Protein AF-A0AAU4BIK7-F1 (afdb_monomer_lite)

Secondary structure (DSSP, 8-state):
-B-TT--HHHHHHHHHHHHHTT--EEEEB--PPPSSS-------HHHHHHHHHHHTTSGGGTTSPPPEEEEEE-SSPPPGGGGGSSEEEEPP-S-HHHHHHHHHT---SS-EEEEEE----HHHHHHHHHHSTT----HHHHHHHHH-TTHHHHHHHHHHHHHHHH--SSEEEEE-TT-HHHHHHHHHHHH-

Sequence (192 aa):
MNSRDRNLLGFRRDLLTAAAYGVERFLFVYGDKPTAGGRTSELTVRAMMDETRAASADSVFAGCGPFQVGVAAGLRSVPAWKTAADFMFVQVSYSLENLLRWRESVEVAGPVYAGVMVLASAGMARRLAASIPDIDIPGDLVEAVERDRSAGVAAACEQVLAVRDSGAFDGVHLVPVSRYREVAAILERELN

Structure (mmCIF, N/CA/C/O backbone):
data_AF-A0AAU4BIK7-F1
#
_entry.id   AF-A0AAU4BIK7-F1
#
loop_
_atom_site.group_PDB
_atom_site.id
_atom_site.type_symbol
_atom_site.label_atom_id
_atom_site.label_alt_id
_atom_site.label_comp_id
_atom_site.label_asym_id
_atom_site.label_entity_id
_atom_site.label_seq_id
_atom_site.pdbx_PDB_ins_code
_atom_site.Cartn_x
_atom_site.Cartn_y
_atom_site.Cartn_z
_atom_site.occupancy
_atom_site.B_iso_or_equiv
_atom_site.auth_seq_id
_atom_site.auth_comp_id
_atom_site.auth_asym_id
_atom_site.auth_atom_id
_atom_site.pdbx_PDB_model_num
ATOM 1 N N . MET A 1 1 ? 11.055 0.041 -1.609 1.00 91.19 1 MET A N 1
ATOM 2 C CA . MET A 1 1 ? 12.277 0.861 -1.713 1.00 91.19 1 MET A CA 1
ATOM 3 C C . MET A 1 1 ? 11.882 2.320 -1.913 1.00 91.19 1 MET A C 1
ATOM 5 O O . MET A 1 1 ? 11.005 2.594 -2.725 1.00 91.19 1 MET A O 1
ATOM 9 N N . ASN A 1 2 ? 12.458 3.236 -1.133 1.00 90.44 2 ASN A N 1
ATOM 10 C CA . ASN A 1 2 ? 12.174 4.672 -1.212 1.00 90.44 2 ASN A CA 1
ATOM 11 C C . ASN A 1 2 ? 13.112 5.373 -2.205 1.00 90.44 2 ASN A C 1
ATOM 13 O O . ASN A 1 2 ? 14.283 5.020 -2.264 1.00 90.44 2 ASN A O 1
ATOM 17 N N . SER A 1 3 ? 12.626 6.368 -2.948 1.00 89.50 3 SER A N 1
ATOM 18 C CA . SER A 1 3 ? 13.458 7.175 -3.854 1.00 89.50 3 SER A CA 1
ATOM 19 C C . SER A 1 3 ? 14.144 8.350 -3.138 1.00 89.50 3 SER A C 1
ATOM 21 O O . SER A 1 3 ? 15.180 8.852 -3.584 1.00 89.50 3 SER A O 1
ATOM 23 N N . ARG A 1 4 ? 13.583 8.780 -2.000 1.00 84.38 4 ARG A N 1
ATOM 24 C CA . ARG A 1 4 ? 14.132 9.823 -1.127 1.00 84.38 4 ARG A CA 1
ATOM 25 C C . ARG A 1 4 ? 15.540 9.471 -0.642 1.00 84.38 4 ARG A C 1
ATOM 27 O O . ARG A 1 4 ? 15.811 8.326 -0.290 1.00 84.38 4 ARG A O 1
ATOM 34 N N . ASP A 1 5 ? 16.404 10.483 -0.590 1.00 79.31 5 ASP A N 1
ATOM 35 C CA . ASP A 1 5 ? 17.795 10.417 -0.111 1.00 79.31 5 ASP A CA 1
ATOM 36 C C . ASP A 1 5 ? 18.697 9.422 -0.865 1.00 79.31 5 ASP A C 1
ATOM 38 O O . ASP A 1 5 ? 19.751 9.029 -0.363 1.00 79.31 5 ASP A O 1
ATOM 42 N N . ARG A 1 6 ? 18.316 9.026 -2.089 1.00 84.19 6 ARG A N 1
ATOM 43 C CA . ARG A 1 6 ? 19.104 8.129 -2.945 1.00 84.19 6 ARG A CA 1
ATOM 44 C C . ARG A 1 6 ? 19.607 8.817 -4.203 1.00 84.19 6 ARG A C 1
ATOM 46 O O . ARG A 1 6 ? 18.972 9.720 -4.743 1.00 84.19 6 ARG A O 1
ATOM 53 N N . ASN A 1 7 ? 20.742 8.329 -4.688 1.00 88.88 7 ASN A N 1
ATOM 54 C CA . ASN A 1 7 ? 21.243 8.596 -6.029 1.00 88.88 7 ASN A CA 1
ATOM 55 C C . ASN A 1 7 ? 21.188 7.311 -6.872 1.00 88.88 7 ASN A C 1
ATOM 57 O O . ASN A 1 7 ? 20.934 6.220 -6.352 1.00 88.88 7 ASN A O 1
ATOM 61 N N . LEU A 1 8 ? 21.438 7.446 -8.174 1.00 89.19 8 LEU A N 1
ATOM 62 C CA . LEU A 1 8 ? 21.351 6.337 -9.123 1.00 89.19 8 LEU A CA 1
ATOM 63 C C . LEU A 1 8 ? 22.315 5.187 -8.790 1.00 89.19 8 LEU A C 1
ATOM 65 O O . LEU A 1 8 ? 21.922 4.025 -8.823 1.00 89.19 8 LEU A O 1
AT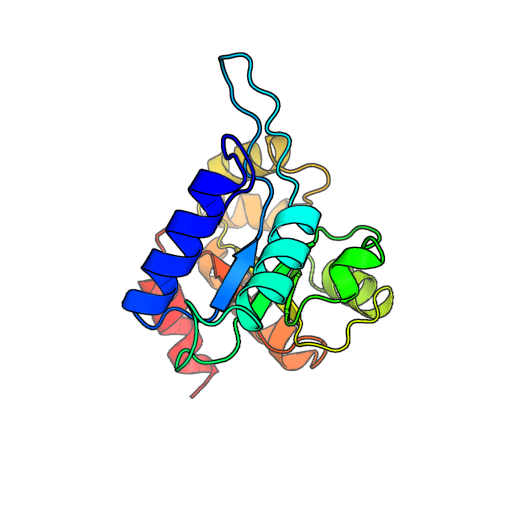OM 69 N N . LEU A 1 9 ? 23.558 5.500 -8.411 1.00 90.06 9 LEU A N 1
ATOM 70 C CA . LEU A 1 9 ? 24.566 4.490 -8.063 1.00 90.06 9 LEU A CA 1
ATOM 71 C C . LEU A 1 9 ? 24.161 3.666 -6.836 1.00 90.06 9 LEU A C 1
ATOM 73 O O . LEU A 1 9 ? 24.265 2.441 -6.847 1.00 90.06 9 LEU A O 1
ATOM 77 N N . GLY A 1 10 ? 23.665 4.328 -5.788 1.00 91.25 10 GLY A N 1
ATOM 78 C CA . GLY A 1 10 ? 23.160 3.659 -4.593 1.00 91.25 10 GLY A CA 1
ATOM 79 C C . GLY A 1 10 ? 21.956 2.774 -4.901 1.00 91.25 10 GLY A C 1
ATOM 80 O O . GLY A 1 10 ? 21.855 1.678 -4.361 1.00 91.25 10 GLY A O 1
ATOM 81 N N . PHE A 1 11 ? 21.082 3.209 -5.810 1.00 92.88 11 PHE A N 1
ATOM 82 C CA . PHE A 1 11 ? 19.956 2.399 -6.262 1.00 92.88 11 PHE A CA 1
ATOM 83 C C . PHE A 1 11 ? 20.396 1.164 -7.065 1.00 92.88 11 PHE A C 1
ATOM 85 O O . PHE A 1 11 ? 19.950 0.062 -6.759 1.00 92.88 11 PHE A O 1
ATOM 92 N N . ARG A 1 12 ? 21.330 1.304 -8.017 1.00 91.56 12 ARG A N 1
ATOM 93 C CA . ARG A 1 12 ? 21.892 0.160 -8.762 1.00 91.56 12 ARG A CA 1
ATOM 94 C C . ARG A 1 12 ? 22.543 -0.869 -7.843 1.00 91.56 12 ARG A C 1
ATOM 96 O O . ARG A 1 12 ? 22.332 -2.065 -8.014 1.00 91.56 12 ARG A O 1
ATOM 103 N N . ARG A 1 13 ? 23.296 -0.413 -6.837 1.00 92.38 13 ARG A N 1
ATOM 104 C CA . ARG A 1 13 ? 23.872 -1.295 -5.810 1.00 92.38 13 ARG A CA 1
ATOM 105 C C . ARG A 1 13 ? 22.784 -2.096 -5.091 1.00 92.38 13 ARG A C 1
ATOM 107 O O . ARG A 1 13 ? 22.960 -3.289 -4.852 1.00 92.38 13 ARG A O 1
ATOM 114 N N . ASP A 1 14 ? 21.675 -1.455 -4.743 1.00 93.44 14 ASP A N 1
ATOM 115 C CA . ASP A 1 14 ? 20.564 -2.128 -4.072 1.00 93.44 14 ASP A CA 1
ATOM 116 C C . ASP A 1 14 ? 19.867 -3.148 -4.990 1.00 93.44 14 ASP A C 1
ATOM 118 O O . ASP A 1 14 ? 19.529 -4.229 -4.513 1.00 93.44 14 ASP A O 1
ATOM 122 N N . LEU A 1 15 ? 19.722 -2.868 -6.295 1.00 92.56 15 LEU A N 1
ATOM 123 C CA . LEU A 1 15 ? 19.226 -3.848 -7.276 1.00 92.56 15 LEU A CA 1
ATOM 124 C C . LEU A 1 15 ? 20.144 -5.072 -7.378 1.00 92.56 15 LEU A C 1
ATOM 126 O O . LEU A 1 15 ? 19.660 -6.198 -7.340 1.00 92.56 15 LEU A O 1
ATOM 130 N N . LEU A 1 16 ? 21.464 -4.870 -7.449 1.00 91.38 16 LEU A N 1
ATOM 131 C CA . LEU A 1 16 ? 22.443 -5.968 -7.468 1.00 91.38 16 LEU A CA 1
ATOM 132 C C . LEU A 1 16 ? 22.376 -6.817 -6.201 1.00 91.38 16 LEU A C 1
ATOM 134 O O . LEU A 1 16 ? 22.443 -8.041 -6.250 1.00 91.38 16 LEU A O 1
ATOM 138 N N . THR A 1 17 ? 22.216 -6.151 -5.059 1.00 93.06 17 THR A N 1
ATOM 139 C CA . THR A 1 17 ? 22.090 -6.822 -3.766 1.00 93.06 17 THR A CA 1
ATOM 140 C C . THR A 1 17 ? 20.807 -7.648 -3.731 1.00 93.06 17 THR A C 1
ATOM 142 O O . THR A 1 17 ? 20.837 -8.810 -3.348 1.00 93.06 17 THR A O 1
ATOM 145 N N . ALA A 1 18 ? 19.687 -7.078 -4.176 1.00 93.25 18 ALA A N 1
ATOM 146 C CA . ALA A 1 18 ? 18.411 -7.773 -4.257 1.00 93.25 18 ALA A CA 1
ATOM 147 C C . ALA A 1 18 ? 18.480 -9.001 -5.179 1.00 93.25 18 ALA A C 1
ATOM 149 O O . ALA A 1 18 ? 18.089 -10.084 -4.752 1.00 93.25 18 ALA A O 1
ATOM 150 N N . ALA A 1 19 ? 19.068 -8.861 -6.371 1.00 90.25 19 ALA A N 1
ATOM 151 C CA . ALA A 1 19 ? 19.342 -9.974 -7.280 1.00 90.25 19 ALA A CA 1
ATOM 152 C C . ALA A 1 19 ? 20.156 -11.090 -6.609 1.00 90.25 19 ALA A C 1
ATOM 154 O O . ALA A 1 19 ? 19.766 -12.252 -6.671 1.00 90.25 19 ALA A O 1
ATOM 155 N N . ALA A 1 20 ? 21.236 -10.746 -5.899 1.00 91.00 20 ALA A N 1
ATOM 156 C CA . ALA A 1 20 ? 22.063 -11.728 -5.196 1.00 91.00 20 ALA A CA 1
ATOM 157 C C . ALA A 1 20 ? 21.294 -12.518 -4.115 1.00 91.00 20 ALA A C 1
ATOM 159 O O . ALA A 1 20 ? 21.654 -13.655 -3.819 1.00 91.00 20 ALA A O 1
ATOM 160 N N . TYR A 1 21 ? 20.229 -11.941 -3.547 1.00 92.94 21 TYR A N 1
ATOM 161 C CA . TYR A 1 21 ? 19.336 -12.602 -2.588 1.00 92.94 21 TYR A CA 1
ATOM 162 C C . TYR A 1 21 ? 18.071 -13.208 -3.226 1.00 92.94 21 TYR A C 1
ATOM 164 O O . TYR A 1 21 ? 17.210 -13.698 -2.497 1.00 92.94 21 TYR A O 1
ATOM 172 N N . GLY A 1 22 ? 17.923 -13.172 -4.556 1.00 91.25 22 GLY A N 1
ATOM 173 C CA . GLY A 1 22 ? 16.727 -13.665 -5.251 1.00 91.25 22 GLY A CA 1
ATOM 174 C C . GLY A 1 22 ? 15.474 -12.804 -5.033 1.00 91.25 22 GLY A C 1
ATOM 175 O O . GLY A 1 22 ? 14.350 -13.288 -5.146 1.00 91.25 22 GLY A O 1
ATOM 176 N N . VAL A 1 23 ? 15.642 -11.528 -4.677 1.00 93.38 23 VAL A N 1
ATOM 177 C CA . VAL A 1 23 ? 14.538 -10.574 -4.534 1.00 93.38 23 VAL A CA 1
ATOM 178 C C . VAL A 1 23 ? 14.250 -9.938 -5.888 1.00 93.38 23 VAL A C 1
ATOM 180 O O . VAL A 1 23 ? 15.003 -9.092 -6.365 1.00 93.38 23 VAL A O 1
ATOM 183 N N . GLU A 1 24 ? 13.123 -10.323 -6.478 1.00 91.50 24 GLU A N 1
ATOM 184 C CA . GLU A 1 24 ? 12.749 -9.911 -7.838 1.00 91.50 24 GLU A CA 1
ATOM 185 C C . GLU A 1 24 ? 11.570 -8.929 -7.874 1.00 91.50 24 GLU A C 1
ATOM 187 O O . GLU A 1 24 ? 11.322 -8.298 -8.896 1.00 91.50 24 GLU A O 1
ATOM 192 N N . ARG A 1 25 ? 10.841 -8.764 -6.763 1.00 94.25 25 ARG A N 1
ATOM 193 C CA . ARG A 1 25 ? 9.674 -7.873 -6.659 1.00 94.25 25 ARG A CA 1
ATOM 194 C C . ARG A 1 25 ? 9.978 -6.641 -5.822 1.00 94.25 25 ARG A C 1
ATOM 196 O O . ARG A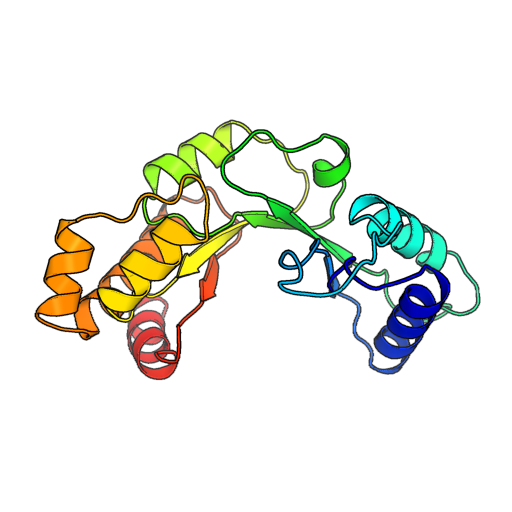 1 25 ? 10.281 -6.744 -4.634 1.00 94.25 25 ARG A O 1
ATOM 203 N N . PHE A 1 26 ? 9.796 -5.464 -6.412 1.00 95.75 26 PHE A N 1
ATOM 204 C CA . PHE A 1 26 ? 10.052 -4.188 -5.756 1.00 95.75 26 PHE A CA 1
ATOM 205 C C . PHE A 1 26 ? 8.810 -3.315 -5.727 1.00 95.75 26 PHE A C 1
ATOM 207 O O . PHE A 1 26 ? 8.195 -3.070 -6.753 1.00 95.75 26 PHE A O 1
ATOM 214 N N . LEU A 1 27 ? 8.489 -2.757 -4.562 1.00 96.62 27 LEU A N 1
ATOM 215 C CA . LEU A 1 27 ? 7.559 -1.636 -4.453 1.00 96.62 27 LEU A CA 1
ATOM 216 C C . LEU A 1 27 ? 8.348 -0.329 -4.385 1.00 96.62 27 LEU A C 1
ATOM 218 O O . LEU A 1 27 ? 9.088 -0.117 -3.419 1.00 96.62 27 LEU A O 1
ATOM 222 N N . PHE A 1 28 ? 8.186 0.559 -5.363 1.00 95.88 28 PHE A N 1
ATOM 223 C CA . PHE A 1 28 ? 8.812 1.878 -5.359 1.00 95.88 28 PHE A CA 1
ATOM 224 C C . PHE A 1 28 ? 7.862 2.961 -4.853 1.00 95.88 28 PHE A C 1
ATOM 226 O O . PHE A 1 28 ? 6.729 3.120 -5.310 1.00 95.88 28 PHE A O 1
ATOM 233 N N . VAL A 1 29 ? 8.356 3.733 -3.889 1.00 93.25 29 VAL A N 1
ATOM 234 C CA . VAL A 1 29 ? 7.645 4.845 -3.251 1.00 93.25 29 VAL A CA 1
ATOM 235 C C . VAL A 1 29 ? 8.586 6.031 -3.100 1.00 93.25 29 VAL A C 1
ATOM 237 O O . VAL A 1 29 ? 9.802 5.867 -3.094 1.00 93.25 29 VAL A O 1
ATOM 240 N N . TYR A 1 30 ? 8.045 7.240 -2.960 1.00 87.88 30 TYR A N 1
ATOM 241 C CA . TYR A 1 30 ? 8.882 8.413 -2.704 1.00 87.88 30 TYR A CA 1
ATOM 242 C C . TYR A 1 30 ? 9.540 8.311 -1.316 1.00 87.88 30 TYR A C 1
ATOM 244 O O . TYR A 1 30 ? 10.762 8.355 -1.201 1.00 87.88 30 TYR A O 1
ATOM 252 N N . GLY A 1 31 ? 8.736 8.037 -0.283 1.00 81.31 31 GLY A N 1
ATOM 253 C CA . GLY A 1 31 ? 9.116 8.130 1.131 1.00 81.31 31 GLY A CA 1
ATOM 254 C C . GLY A 1 31 ? 8.531 9.393 1.775 1.00 81.31 31 GLY A C 1
ATOM 255 O O . GLY A 1 31 ? 7.996 10.248 1.076 1.00 81.31 31 GLY A O 1
ATOM 256 N N . ASP A 1 32 ? 8.603 9.519 3.097 1.00 76.44 32 ASP A N 1
ATOM 257 C CA . ASP A 1 32 ? 8.046 10.688 3.795 1.00 76.44 32 ASP A CA 1
ATOM 258 C C . ASP A 1 32 ? 8.909 11.938 3.591 1.00 76.44 32 ASP A C 1
ATOM 260 O O . ASP A 1 32 ? 10.096 11.837 3.296 1.00 76.44 32 ASP A O 1
ATOM 264 N N . LYS A 1 33 ? 8.374 13.147 3.772 1.00 70.44 33 LYS A N 1
ATOM 265 C CA . LYS A 1 33 ? 9.227 14.350 3.743 1.00 70.44 33 LYS A CA 1
ATOM 266 C C . LYS A 1 33 ? 10.160 14.361 4.968 1.00 70.44 33 LYS A C 1
ATOM 268 O O . LYS A 1 33 ? 9.699 14.038 6.063 1.00 70.44 33 LYS A O 1
ATOM 273 N N . PRO A 1 34 ? 11.457 14.694 4.822 1.00 69.19 34 PRO A N 1
ATOM 274 C CA . PRO A 1 34 ? 12.360 14.772 5.967 1.00 69.19 34 PRO A CA 1
ATOM 275 C C . PRO A 1 34 ? 11.951 15.933 6.885 1.00 69.19 34 PRO A C 1
ATOM 277 O O . PRO A 1 34 ? 11.547 16.993 6.412 1.00 69.19 34 PRO A O 1
ATOM 280 N N . THR A 1 35 ? 12.056 15.734 8.200 1.00 69.12 35 THR A N 1
ATOM 281 C CA . THR A 1 35 ? 11.752 16.765 9.210 1.00 69.12 35 THR A CA 1
ATOM 282 C C . THR A 1 35 ? 12.899 17.758 9.410 1.00 69.12 35 THR A C 1
ATOM 284 O O . THR A 1 35 ? 12.670 18.858 9.904 1.00 69.12 35 THR A O 1
ATOM 287 N N . ALA A 1 36 ? 14.124 17.388 9.021 1.00 70.50 36 ALA A N 1
ATOM 288 C CA . ALA A 1 36 ? 15.317 18.225 9.089 1.00 70.50 36 ALA A CA 1
ATOM 289 C C . ALA A 1 36 ? 16.328 17.848 7.991 1.00 70.50 36 ALA A C 1
ATOM 291 O O . ALA A 1 36 ? 16.356 16.708 7.525 1.00 70.50 36 ALA A O 1
ATOM 292 N N . GLY A 1 37 ? 17.186 18.804 7.624 1.00 62.75 37 GLY A N 1
ATOM 293 C CA . GLY A 1 37 ? 18.200 18.656 6.577 1.00 62.75 37 GLY A CA 1
ATOM 294 C C . GLY A 1 37 ? 17.727 19.136 5.201 1.00 62.75 37 GLY A C 1
ATOM 295 O O . GLY A 1 37 ? 16.538 19.154 4.896 1.00 62.75 37 GLY A O 1
ATOM 296 N N . GLY A 1 38 ? 18.679 19.552 4.364 1.00 66.00 38 GLY A N 1
ATOM 297 C CA . GLY A 1 38 ? 18.433 19.882 2.964 1.00 66.00 38 GLY A CA 1
ATOM 298 C C . GLY A 1 38 ? 19.001 18.789 2.075 1.00 66.00 38 GLY A C 1
ATOM 299 O O . GLY A 1 38 ? 20.218 18.690 1.952 1.00 66.00 38 GLY A O 1
ATOM 300 N N . ARG A 1 39 ? 18.138 17.980 1.455 1.00 57.50 39 ARG A N 1
ATOM 301 C CA . ARG A 1 39 ? 18.488 17.209 0.258 1.00 57.50 39 ARG A CA 1
ATOM 302 C C . ARG A 1 39 ? 17.249 16.879 -0.568 1.00 57.50 39 ARG A C 1
ATOM 304 O O . ARG A 1 39 ? 16.364 16.137 -0.161 1.00 57.50 39 ARG A O 1
ATOM 311 N N . THR A 1 40 ? 17.228 17.453 -1.759 1.00 57.19 40 THR A N 1
ATOM 312 C CA . THR A 1 40 ? 16.401 17.073 -2.898 1.00 57.19 40 THR A CA 1
ATOM 313 C C . THR A 1 40 ? 17.048 15.843 -3.533 1.00 57.19 40 THR A C 1
ATOM 315 O O . THR A 1 40 ? 18.094 15.974 -4.168 1.00 57.19 40 THR A O 1
ATOM 318 N N . SER A 1 41 ? 16.513 14.633 -3.333 1.00 59.59 41 SER A N 1
ATOM 319 C CA . SER A 1 41 ? 16.955 13.520 -4.183 1.00 59.59 41 SER A CA 1
ATOM 320 C C . SER A 1 41 ? 16.447 13.758 -5.605 1.00 59.59 41 SER A C 1
ATOM 322 O O . SER A 1 41 ? 15.284 14.105 -5.806 1.00 59.59 41 SER A O 1
ATOM 324 N N . GLU A 1 42 ? 17.326 13.602 -6.594 1.00 69.50 42 GLU A N 1
ATOM 325 C CA . GLU A 1 42 ? 16.948 13.655 -8.015 1.00 69.50 42 GLU A CA 1
ATOM 326 C C . GLU A 1 42 ? 16.270 12.356 -8.467 1.00 69.50 42 GLU A C 1
ATOM 328 O O . GLU A 1 42 ? 15.576 12.317 -9.483 1.00 69.50 42 GLU A O 1
ATOM 333 N N . LEU A 1 43 ? 16.449 11.274 -7.701 1.00 87.25 43 LEU A N 1
ATOM 334 C CA . LEU A 1 43 ? 15.865 9.988 -8.028 1.00 87.25 43 LEU A CA 1
ATOM 335 C C . LEU A 1 43 ? 14.363 10.006 -7.721 1.00 87.25 43 LEU A C 1
ATOM 337 O O . LEU A 1 43 ? 13.922 9.988 -6.568 1.00 87.25 43 LEU A O 1
ATOM 341 N N . THR A 1 44 ? 13.570 10.041 -8.785 1.00 91.88 44 THR A N 1
ATOM 342 C CA . THR A 1 44 ? 12.115 9.905 -8.721 1.00 91.88 44 THR A CA 1
ATOM 343 C C . THR A 1 44 ? 11.715 8.433 -8.769 1.00 91.88 44 THR A C 1
ATOM 345 O O . THR A 1 44 ? 12.463 7.589 -9.257 1.00 91.88 44 THR A O 1
ATOM 348 N N . VAL A 1 45 ? 10.497 8.119 -8.318 1.00 94.31 45 VAL A N 1
ATOM 349 C CA . VAL A 1 45 ? 9.924 6.770 -8.479 1.00 94.31 45 VAL A CA 1
ATOM 350 C C . VAL A 1 45 ? 9.936 6.350 -9.951 1.00 94.31 45 VAL A C 1
ATOM 352 O O . VAL A 1 45 ? 10.328 5.230 -10.245 1.00 94.31 45 VAL A O 1
ATOM 355 N N . ARG A 1 46 ? 9.599 7.259 -10.877 1.00 95.06 46 ARG A N 1
ATOM 356 C CA . ARG A 1 46 ? 9.665 6.998 -12.322 1.00 95.06 46 ARG A CA 1
ATOM 357 C C . ARG A 1 46 ? 11.080 6.619 -12.768 1.00 95.06 46 ARG A C 1
ATOM 359 O O . ARG A 1 46 ? 11.247 5.594 -13.409 1.00 95.06 46 ARG A O 1
ATOM 366 N N . ALA A 1 47 ? 12.092 7.387 -12.361 1.00 94.12 47 ALA A N 1
ATOM 367 C CA . ALA A 1 47 ? 13.482 7.085 -12.698 1.00 94.12 47 ALA A CA 1
ATOM 368 C C . ALA A 1 47 ? 13.943 5.726 -12.134 1.00 94.12 47 ALA A C 1
ATOM 370 O O . ALA A 1 47 ? 14.692 5.019 -12.796 1.00 94.12 47 ALA A O 1
ATOM 371 N N . MET A 1 48 ? 13.469 5.327 -10.945 1.00 95.31 48 MET A N 1
ATOM 372 C CA . MET A 1 48 ? 13.729 3.981 -10.409 1.00 95.31 48 MET A CA 1
ATOM 373 C C . MET A 1 48 ? 13.080 2.886 -11.257 1.00 95.31 48 MET A C 1
ATOM 375 O O . MET A 1 48 ? 13.696 1.843 -11.468 1.00 95.31 48 MET A O 1
ATOM 379 N N . MET A 1 49 ? 11.851 3.107 -11.738 1.00 94.94 49 MET A N 1
ATOM 380 C CA . MET A 1 49 ? 11.187 2.169 -12.645 1.00 94.94 49 MET A CA 1
ATOM 381 C C . MET A 1 49 ? 11.997 2.016 -13.933 1.00 94.94 49 MET A C 1
ATOM 383 O O . MET A 1 49 ? 12.385 0.899 -14.264 1.00 94.94 49 MET A O 1
ATOM 387 N N . ASP A 1 50 ? 12.303 3.131 -14.599 1.00 93.56 50 ASP A N 1
ATOM 388 C CA . ASP A 1 50 ? 13.031 3.153 -15.872 1.00 93.56 50 ASP A CA 1
ATOM 389 C C . ASP A 1 50 ? 14.400 2.463 -15.738 1.00 93.56 50 ASP A C 1
ATOM 391 O O . ASP A 1 50 ? 14.760 1.608 -16.546 1.00 93.56 50 ASP A O 1
ATOM 395 N N . GLU A 1 51 ? 15.129 2.753 -14.658 1.00 93.12 51 GLU A N 1
ATOM 396 C CA . GLU A 1 51 ? 16.418 2.126 -14.367 1.00 93.12 51 GLU A CA 1
ATOM 397 C C . GLU A 1 51 ? 16.293 0.620 -14.083 1.00 93.12 51 GLU A C 1
ATOM 399 O O . GLU A 1 51 ? 17.114 -0.156 -14.556 1.00 93.12 51 GLU A O 1
ATOM 404 N N . THR A 1 52 ? 15.256 0.173 -13.369 1.00 93.56 52 THR A N 1
ATOM 405 C CA . THR A 1 52 ? 15.046 -1.265 -13.103 1.00 93.56 52 THR A CA 1
ATOM 406 C C . THR A 1 52 ? 14.761 -2.039 -14.388 1.00 93.56 52 THR A C 1
ATOM 408 O O . THR A 1 52 ? 15.247 -3.158 -14.558 1.00 93.56 52 THR A O 1
ATOM 411 N N . ARG A 1 53 ? 13.998 -1.435 -15.308 1.00 90.62 53 ARG A N 1
ATOM 412 C CA . ARG A 1 53 ? 13.724 -2.003 -16.635 1.00 90.62 53 ARG A CA 1
ATOM 413 C C . ARG A 1 53 ? 14.977 -2.055 -17.503 1.00 90.62 53 ARG A C 1
ATOM 415 O O . ARG A 1 53 ? 15.187 -3.035 -18.206 1.00 90.62 53 ARG A O 1
ATOM 422 N N . ALA A 1 54 ? 15.821 -1.026 -17.442 1.00 89.25 54 ALA A N 1
ATOM 423 C CA . ALA A 1 54 ? 17.097 -1.021 -18.151 1.00 89.25 54 ALA A CA 1
ATOM 424 C C . ALA A 1 54 ? 18.070 -2.068 -17.580 1.00 89.25 54 ALA A C 1
ATOM 426 O O . ALA A 1 54 ? 18.716 -2.788 -18.339 1.00 89.25 54 ALA A O 1
ATOM 427 N N . ALA A 1 55 ? 18.125 -2.201 -16.252 1.00 85.38 55 ALA A N 1
ATOM 428 C CA . ALA A 1 55 ? 18.974 -3.164 -15.558 1.00 85.38 55 ALA A CA 1
ATOM 429 C C . ALA A 1 55 ? 18.657 -4.618 -15.936 1.00 85.38 55 ALA A C 1
ATOM 431 O O . ALA A 1 55 ? 19.562 -5.441 -15.999 1.00 85.38 55 ALA A O 1
ATOM 432 N N . SER A 1 56 ? 17.399 -4.936 -16.259 1.00 74.69 56 SER A N 1
ATOM 433 C CA . SER A 1 56 ? 17.009 -6.295 -16.664 1.00 74.69 56 SER A CA 1
ATOM 434 C C . SER A 1 56 ? 17.661 -6.746 -17.982 1.00 74.69 56 SER A C 1
ATOM 436 O O . SER A 1 56 ? 17.693 -7.940 -18.263 1.00 74.69 56 SER A O 1
ATOM 438 N N . ALA A 1 57 ? 18.175 -5.810 -18.787 1.00 81.06 57 ALA A N 1
ATOM 439 C CA . ALA A 1 57 ? 18.896 -6.086 -20.030 1.00 81.06 57 ALA A CA 1
ATOM 440 C C . ALA A 1 57 ? 20.428 -6.088 -19.864 1.00 81.06 57 ALA A C 1
ATOM 442 O O . ALA A 1 57 ? 21.146 -6.387 -20.820 1.00 81.06 57 ALA A O 1
ATOM 443 N N . ASP A 1 58 ? 20.947 -5.739 -18.685 1.00 85.94 58 ASP A N 1
ATOM 444 C CA . ASP A 1 58 ? 22.383 -5.714 -18.424 1.00 85.94 58 ASP A CA 1
ATOM 445 C C . ASP A 1 58 ? 22.892 -7.125 -18.084 1.00 85.94 58 ASP A C 1
ATOM 447 O O . ASP A 1 58 ? 22.333 -7.839 -17.250 1.00 85.94 58 ASP A O 1
ATOM 451 N N . SER A 1 59 ? 24.005 -7.504 -18.714 1.00 85.00 59 SER A N 1
ATOM 452 C CA . SER A 1 59 ? 24.752 -8.739 -18.458 1.00 85.00 59 SER A CA 1
ATOM 453 C C . SER A 1 59 ? 25.066 -8.997 -16.982 1.00 85.00 59 SER A C 1
ATOM 455 O O . SER A 1 59 ? 25.174 -10.153 -16.582 1.00 85.00 59 SER A O 1
ATOM 457 N N . VAL A 1 60 ? 25.183 -7.950 -16.160 1.00 85.31 60 VAL A N 1
ATOM 458 C CA . VAL A 1 60 ? 25.433 -8.094 -14.719 1.00 85.31 60 VAL A CA 1
ATOM 459 C C . VAL A 1 60 ? 24.260 -8.781 -14.003 1.00 85.31 60 VAL A C 1
ATOM 461 O O . VAL A 1 60 ? 24.471 -9.456 -12.998 1.00 85.31 60 VAL A O 1
ATOM 464 N N . PHE A 1 61 ? 23.041 -8.669 -14.535 1.00 85.06 61 PHE A N 1
ATOM 465 C CA . PHE A 1 61 ? 21.845 -9.339 -14.017 1.00 85.06 61 PHE A CA 1
ATOM 466 C C . PHE A 1 61 ? 21.507 -10.624 -14.788 1.00 85.06 61 PHE A C 1
ATOM 468 O O . PHE A 1 61 ? 20.431 -11.196 -14.600 1.00 85.06 61 PHE A O 1
ATOM 475 N N . ALA A 1 62 ? 22.415 -11.110 -15.644 1.00 80.69 62 ALA A N 1
ATOM 476 C CA . ALA A 1 62 ? 22.214 -12.355 -16.373 1.00 80.69 62 ALA A CA 1
ATOM 477 C C . ALA A 1 62 ? 21.983 -13.523 -15.398 1.00 80.69 62 ALA A C 1
ATOM 479 O O . ALA A 1 62 ? 22.776 -13.763 -14.489 1.00 80.69 62 ALA A O 1
ATOM 480 N N . GLY A 1 63 ? 20.887 -14.258 -15.598 1.00 77.88 63 GLY A N 1
ATOM 481 C CA . GLY A 1 63 ? 20.493 -15.385 -14.746 1.00 77.88 63 GLY A CA 1
ATOM 482 C C . GLY A 1 63 ? 19.600 -15.022 -13.555 1.00 77.88 63 GLY A C 1
ATOM 483 O O . GLY A 1 63 ? 19.140 -15.930 -12.869 1.00 77.88 63 GLY A O 1
ATOM 484 N N . CYS A 1 64 ? 19.307 -13.739 -13.328 1.00 79.25 64 CYS A N 1
ATOM 485 C CA . CYS A 1 64 ? 18.241 -13.319 -12.414 1.00 79.25 64 CYS A CA 1
ATOM 486 C C . CYS A 1 64 ? 16.883 -13.362 -13.137 1.00 79.25 64 CYS A C 1
ATOM 488 O O . CYS A 1 64 ? 16.822 -13.105 -14.343 1.00 79.25 64 CYS A O 1
ATOM 490 N N . GLY A 1 65 ? 15.789 -13.674 -12.431 1.00 71.94 65 GLY A N 1
ATOM 491 C CA . GLY A 1 65 ? 14.444 -13.530 -12.989 1.00 71.94 65 GLY A CA 1
ATOM 492 C C . GLY A 1 65 ? 14.116 -12.064 -13.308 1.00 71.94 65 GLY A C 1
ATOM 493 O O . GLY A 1 65 ? 14.785 -11.147 -12.816 1.00 71.94 65 GLY A O 1
ATOM 494 N N . PRO A 1 66 ? 13.104 -11.803 -14.156 1.00 83.94 66 PRO A N 1
ATOM 495 C CA . PRO A 1 66 ? 12.751 -10.441 -14.524 1.00 83.94 66 PRO A CA 1
ATOM 496 C C . PRO A 1 66 ? 12.293 -9.664 -13.290 1.00 83.94 66 PRO A C 1
ATOM 498 O O . PRO A 1 66 ? 11.381 -10.081 -12.574 1.00 83.94 66 PRO A O 1
ATOM 501 N N . PHE A 1 67 ? 12.895 -8.498 -13.063 1.00 92.00 67 PHE A N 1
ATOM 502 C CA . PHE A 1 67 ? 12.463 -7.622 -11.985 1.00 92.00 67 PHE A CA 1
ATOM 503 C C . PHE A 1 67 ? 11.044 -7.110 -12.226 1.00 92.00 67 PHE A C 1
ATOM 505 O O . PHE A 1 67 ? 10.748 -6.476 -13.242 1.00 92.00 67 PHE A O 1
ATOM 512 N N . GLN A 1 68 ? 10.188 -7.341 -11.238 1.00 94.00 68 GLN A N 1
ATOM 513 C CA . GLN A 1 68 ? 8.827 -6.848 -11.184 1.00 94.00 68 GLN A CA 1
ATOM 514 C C . GLN A 1 68 ? 8.763 -5.566 -10.355 1.00 94.00 68 GLN A C 1
ATOM 516 O O . GLN A 1 68 ? 9.256 -5.490 -9.226 1.00 94.00 68 GLN A O 1
ATOM 521 N N . VAL A 1 69 ? 8.116 -4.554 -10.911 1.00 95.75 69 VAL A N 1
ATOM 522 C CA . VAL A 1 69 ? 8.084 -3.194 -10.398 1.00 95.75 69 VAL A CA 1
ATOM 523 C C . VAL A 1 69 ? 6.659 -2.804 -10.061 1.00 95.75 69 VAL A C 1
ATOM 525 O O . VAL A 1 69 ? 5.813 -2.672 -10.938 1.00 95.75 69 VAL A O 1
ATOM 528 N N . GLY A 1 70 ? 6.417 -2.555 -8.783 1.00 97.06 70 GLY A N 1
ATOM 529 C CA . GLY A 1 70 ? 5.163 -2.042 -8.269 1.00 97.06 70 GLY A CA 1
ATOM 530 C C . GLY A 1 70 ? 5.250 -0.600 -7.805 1.00 97.06 70 GLY A C 1
ATOM 531 O O . GLY A 1 70 ? 6.310 -0.104 -7.408 1.00 97.06 70 GLY A O 1
ATOM 532 N N . VAL A 1 71 ? 4.102 0.068 -7.798 1.00 96.94 71 VAL A N 1
ATOM 533 C CA . VAL A 1 71 ? 3.959 1.457 -7.343 1.00 96.94 71 VAL A CA 1
ATOM 534 C C . VAL A 1 71 ? 2.808 1.607 -6.357 1.00 96.94 71 VAL A C 1
ATOM 536 O O . VAL A 1 71 ? 1.901 0.782 -6.300 1.00 96.94 71 VAL A O 1
ATOM 539 N N . ALA A 1 72 ? 2.830 2.699 -5.594 1.00 94.94 72 ALA A N 1
ATOM 540 C CA . ALA A 1 72 ? 1.700 3.112 -4.768 1.00 94.94 72 ALA A CA 1
ATOM 541 C C . ALA A 1 72 ? 0.933 4.285 -5.402 1.00 94.94 72 ALA A C 1
ATOM 543 O O . ALA A 1 72 ? 1.538 5.212 -5.968 1.00 94.94 72 ALA A O 1
ATOM 544 N N . ALA A 1 73 ? -0.389 4.287 -5.254 1.00 93.94 73 ALA A N 1
ATOM 545 C CA . ALA A 1 73 ? -1.282 5.367 -5.662 1.00 93.94 73 ALA A CA 1
ATOM 546 C C . ALA A 1 73 ? -2.237 5.741 -4.520 1.00 93.94 73 ALA A C 1
ATOM 548 O O . ALA A 1 73 ? -2.712 4.873 -3.805 1.00 93.94 73 ALA A O 1
ATOM 549 N N . GLY A 1 74 ? -2.510 7.032 -4.333 1.00 92.81 74 GLY A N 1
ATOM 550 C CA . GLY A 1 74 ? -3.657 7.458 -3.524 1.00 92.81 74 GLY A CA 1
ATOM 551 C C . GLY A 1 74 ? -4.949 7.372 -4.335 1.00 92.81 74 GLY A C 1
ATOM 552 O O . GLY A 1 74 ? -4.901 7.063 -5.524 1.00 92.81 74 GLY A O 1
ATOM 553 N N . LEU A 1 75 ? -6.080 7.750 -3.737 1.00 92.19 75 LEU A N 1
ATOM 554 C CA . LEU A 1 75 ? -7.394 7.762 -4.399 1.00 92.19 75 LEU A CA 1
ATOM 555 C C . LEU A 1 75 ? -7.581 8.962 -5.360 1.00 92.19 75 LEU A C 1
ATOM 557 O O . LEU A 1 75 ? -8.666 9.515 -5.505 1.00 92.19 75 LEU A O 1
ATOM 561 N N . ARG A 1 76 ? -6.502 9.398 -6.014 1.00 91.19 76 ARG A N 1
ATOM 562 C CA . ARG A 1 76 ? -6.493 10.488 -7.001 1.00 91.19 76 ARG A CA 1
ATOM 563 C C . ARG A 1 76 ? -6.157 9.938 -8.384 1.00 91.19 76 ARG A C 1
ATOM 565 O O . ARG A 1 76 ? -5.768 8.778 -8.519 1.00 91.19 76 ARG A O 1
ATOM 572 N N . SER A 1 77 ? -6.254 10.801 -9.397 1.00 91.81 77 SER A N 1
ATOM 573 C CA . SER A 1 77 ? -5.801 10.486 -10.755 1.00 91.81 77 SER A CA 1
ATOM 574 C C . SER A 1 77 ? -4.369 9.935 -10.745 1.00 91.81 77 SER A C 1
ATOM 576 O O . SER A 1 77 ? -3.469 10.484 -10.096 1.00 91.81 77 SER A O 1
ATOM 578 N N . VAL A 1 78 ? -4.176 8.825 -11.453 1.00 93.94 78 VAL A N 1
ATOM 579 C CA . VAL A 1 78 ? -2.897 8.129 -11.547 1.00 93.94 78 VAL A CA 1
ATOM 580 C C . VAL A 1 78 ? -2.127 8.665 -12.758 1.00 93.94 78 VAL A C 1
ATOM 582 O O . VAL A 1 78 ? -2.637 8.613 -13.874 1.00 93.94 78 VAL A O 1
ATOM 585 N N . PRO A 1 79 ? -0.889 9.169 -12.584 1.00 93.62 79 PRO A N 1
ATOM 586 C CA . PRO A 1 79 ? -0.055 9.570 -13.711 1.00 93.62 79 PRO A CA 1
ATOM 587 C C . PRO A 1 79 ? 0.163 8.414 -14.693 1.00 93.62 79 PRO A C 1
ATOM 589 O O . PRO A 1 79 ? 0.476 7.308 -14.261 1.00 93.62 79 PRO A O 1
ATOM 592 N N . ALA A 1 80 ? 0.114 8.688 -15.999 1.00 92.94 80 ALA A N 1
ATOM 593 C CA . ALA A 1 80 ? 0.237 7.663 -17.043 1.00 92.94 80 ALA A CA 1
ATOM 594 C C . ALA A 1 80 ? 1.494 6.779 -16.914 1.00 92.94 80 ALA A C 1
ATOM 596 O O . ALA A 1 80 ? 1.455 5.593 -17.192 1.00 92.94 80 ALA A O 1
ATOM 597 N N . TRP A 1 81 ? 2.621 7.311 -16.429 1.00 93.44 81 TRP A N 1
ATOM 598 C CA . TRP A 1 81 ? 3.827 6.494 -16.236 1.00 93.44 81 TRP A CA 1
ATOM 599 C C . TRP A 1 81 ? 3.680 5.438 -15.124 1.00 93.44 81 TRP A C 1
ATOM 601 O O . TRP A 1 81 ? 4.376 4.429 -15.155 1.00 93.44 81 TRP A O 1
ATOM 611 N N . LYS A 1 82 ? 2.791 5.644 -14.139 1.00 94.69 82 LYS A N 1
ATOM 612 C CA . LYS A 1 82 ? 2.542 4.669 -13.065 1.00 94.69 82 LYS A CA 1
ATOM 613 C C . LYS A 1 82 ? 1.717 3.479 -13.537 1.00 94.69 82 LYS A C 1
ATOM 615 O O . LYS A 1 82 ? 1.825 2.422 -12.927 1.00 94.69 82 LYS A O 1
ATOM 620 N N . THR A 1 83 ? 0.906 3.632 -14.583 1.00 92.62 83 THR A N 1
ATOM 621 C CA . THR A 1 83 ? 0.090 2.525 -15.108 1.00 92.62 83 THR A CA 1
ATOM 622 C C . THR A 1 83 ? 0.931 1.488 -15.857 1.00 92.62 83 THR A C 1
ATOM 624 O O . THR A 1 83 ? 0.471 0.371 -16.056 1.00 92.62 83 THR A O 1
ATOM 627 N N . ALA A 1 84 ? 2.185 1.820 -16.190 1.00 92.19 84 ALA A N 1
ATOM 628 C CA . ALA A 1 84 ? 3.184 0.900 -16.738 1.00 92.19 84 ALA A CA 1
ATOM 629 C C . ALA A 1 84 ? 3.903 0.037 -15.672 1.00 92.19 84 ALA A C 1
ATOM 631 O O . ALA A 1 84 ? 4.828 -0.711 -15.998 1.00 92.19 84 ALA A O 1
ATOM 632 N N . ALA A 1 85 ? 3.540 0.172 -14.392 1.00 95.38 85 ALA A N 1
ATOM 633 C CA . ALA A 1 85 ? 4.012 -0.723 -13.339 1.00 95.38 85 ALA A CA 1
ATOM 634 C C . ALA A 1 85 ? 3.382 -2.119 -13.486 1.00 95.38 85 ALA A C 1
ATOM 636 O O . ALA A 1 85 ? 2.250 -2.245 -13.943 1.00 95.38 85 ALA A O 1
ATOM 637 N N . ASP A 1 86 ? 4.093 -3.158 -13.046 1.00 96.12 86 ASP A N 1
ATOM 638 C CA . ASP A 1 86 ? 3.599 -4.541 -13.090 1.00 96.12 86 ASP A CA 1
ATOM 639 C C . ASP A 1 86 ? 2.487 -4.795 -12.077 1.00 96.12 86 ASP A C 1
ATOM 641 O O . ASP A 1 86 ? 1.705 -5.715 -12.257 1.00 96.12 86 ASP A O 1
ATOM 645 N N . PHE A 1 87 ? 2.439 -4.023 -10.990 1.00 97.31 87 PHE A N 1
ATOM 646 C CA . PHE A 1 87 ? 1.389 -4.102 -9.979 1.00 97.31 87 PHE A CA 1
ATOM 647 C C . PHE A 1 87 ? 1.238 -2.777 -9.231 1.00 97.31 87 PHE A C 1
ATOM 649 O O . PHE A 1 87 ? 2.145 -1.937 -9.203 1.00 97.31 87 PHE A O 1
ATOM 656 N N . MET A 1 88 ? 0.089 -2.581 -8.592 1.00 97.69 88 MET A N 1
ATOM 657 C CA . MET A 1 88 ? -0.218 -1.342 -7.886 1.00 97.69 88 MET A CA 1
ATOM 658 C C . MET A 1 88 ? -0.824 -1.598 -6.512 1.00 97.69 88 MET A C 1
ATOM 660 O O . MET A 1 88 ? -1.705 -2.433 -6.349 1.00 97.69 88 MET A O 1
ATOM 664 N N . PHE A 1 89 ? -0.389 -0.819 -5.526 1.00 97.25 89 PHE A N 1
ATOM 665 C CA . PHE A 1 89 ? -1.063 -0.702 -4.238 1.00 97.25 89 PHE A CA 1
ATOM 666 C C . PHE A 1 89 ? -1.815 0.622 -4.180 1.00 97.25 89 PHE A C 1
ATOM 668 O O . PHE A 1 89 ? -1.196 1.687 -4.283 1.00 97.25 89 PHE A O 1
ATOM 675 N N . VAL A 1 90 ? -3.130 0.580 -3.979 1.00 95.88 90 VAL A N 1
ATOM 676 C CA . VAL A 1 90 ? -3.867 1.788 -3.600 1.00 95.88 90 VAL A CA 1
ATOM 677 C C . VAL A 1 90 ? -3.717 2.013 -2.099 1.00 95.88 90 VAL A C 1
ATOM 679 O O . VAL A 1 90 ? -3.744 1.075 -1.303 1.00 95.88 90 VAL A O 1
ATOM 682 N N . GLN A 1 91 ? -3.472 3.260 -1.710 1.00 92.62 91 GLN A N 1
ATOM 683 C CA . GLN A 1 91 ? -3.317 3.654 -0.318 1.00 92.62 91 GLN A CA 1
ATOM 684 C C . GLN A 1 91 ? -4.594 3.378 0.476 1.00 92.62 91 GLN A C 1
ATOM 686 O O . GLN A 1 91 ? -5.687 3.249 -0.072 1.00 92.62 91 GLN A O 1
ATOM 691 N N . VAL A 1 92 ? -4.421 3.303 1.791 1.00 93.69 92 VAL A N 1
ATOM 692 C CA . VAL A 1 92 ? -5.493 3.020 2.740 1.00 93.69 92 VAL A CA 1
ATOM 693 C C . VAL A 1 92 ? -6.633 4.024 2.600 1.00 93.69 92 VAL A C 1
ATOM 695 O O . VAL A 1 92 ? -6.411 5.234 2.586 1.00 93.69 92 VAL A O 1
ATOM 698 N N . SER A 1 93 ? -7.850 3.494 2.581 1.00 94.75 93 SER A N 1
ATOM 699 C CA . SER A 1 93 ? -9.096 4.230 2.772 1.00 94.75 93 SER A CA 1
ATOM 700 C C . SER A 1 93 ? -9.970 3.442 3.739 1.00 94.75 93 SER A C 1
ATOM 702 O O . SER A 1 93 ? -9.956 2.218 3.682 1.00 94.75 93 SER A O 1
ATOM 704 N N . TYR A 1 94 ? -10.735 4.113 4.600 1.00 96.31 94 TYR A N 1
ATOM 705 C CA . TYR A 1 94 ? -11.740 3.465 5.457 1.00 96.31 94 TYR A CA 1
ATOM 706 C C . TYR A 1 94 ? -13.124 3.392 4.782 1.00 96.31 94 TYR A C 1
ATOM 708 O O . TYR A 1 94 ? -14.111 3.067 5.430 1.00 96.31 94 TYR A O 1
ATOM 716 N N . SER A 1 95 ? -13.207 3.689 3.477 1.00 95.75 95 SER A N 1
ATOM 717 C CA . SER A 1 95 ? -14.438 3.625 2.685 1.00 95.75 95 SER A CA 1
ATOM 718 C C . SER A 1 95 ? -14.255 2.708 1.476 1.00 95.75 95 SER A C 1
ATOM 720 O O . SER A 1 95 ? -13.475 3.003 0.565 1.00 95.75 95 SER A O 1
ATOM 722 N N . LEU A 1 96 ? -15.005 1.601 1.452 1.00 96.88 96 LEU A N 1
ATOM 723 C CA . LEU A 1 96 ? -15.058 0.702 0.295 1.00 96.88 96 LEU A CA 1
ATOM 724 C C . LEU A 1 96 ? -15.581 1.428 -0.947 1.00 96.88 96 LEU A C 1
ATOM 726 O O . LEU A 1 96 ? -15.023 1.272 -2.026 1.00 96.88 96 LEU A O 1
ATOM 730 N N . GLU A 1 97 ? -16.608 2.263 -0.794 1.00 97.00 97 GLU A N 1
ATOM 731 C CA . GLU A 1 97 ? -17.193 3.021 -1.902 1.00 97.00 97 GLU A CA 1
ATOM 732 C C . GLU A 1 97 ? -16.150 3.908 -2.595 1.00 97.00 97 GLU A C 1
ATOM 734 O O . GLU A 1 97 ? -16.048 3.919 -3.822 1.00 97.00 97 GLU A O 1
ATOM 739 N N . ASN A 1 98 ? -15.319 4.607 -1.817 1.00 95.88 98 ASN A N 1
ATOM 740 C CA . ASN A 1 98 ? -14.260 5.446 -2.372 1.00 95.88 98 ASN A CA 1
ATOM 741 C C . ASN A 1 98 ? -13.191 4.614 -3.099 1.00 95.88 98 ASN A C 1
ATOM 743 O O . ASN A 1 98 ? -12.698 5.042 -4.144 1.00 95.88 98 ASN A O 1
ATOM 747 N N . LEU A 1 99 ? -12.852 3.425 -2.584 1.00 96.88 99 LEU A N 1
ATOM 748 C CA . LEU A 1 99 ? -11.942 2.494 -3.260 1.00 96.88 99 LEU A CA 1
ATOM 749 C C . LEU A 1 99 ? -12.518 2.012 -4.597 1.00 96.88 99 LEU A C 1
ATOM 751 O O . LEU A 1 99 ? -11.805 2.046 -5.599 1.00 96.88 99 LEU A O 1
ATOM 755 N N . LEU A 1 100 ? -13.791 1.612 -4.630 1.00 97.62 100 LEU A N 1
ATOM 756 C CA . LEU A 1 100 ? -14.463 1.139 -5.845 1.00 97.62 100 LEU A CA 1
ATOM 757 C C . LEU A 1 100 ? -14.560 2.241 -6.901 1.00 97.62 100 LEU A C 1
ATOM 759 O O . LEU A 1 100 ? -14.126 2.045 -8.034 1.00 97.62 100 LEU A O 1
ATOM 763 N N . ARG A 1 101 ? -15.002 3.441 -6.507 1.00 96.69 101 ARG A N 1
ATOM 764 C CA . ARG A 1 101 ? -15.063 4.603 -7.405 1.00 96.69 101 ARG A CA 1
ATOM 765 C C . ARG A 1 101 ? -13.692 4.943 -7.990 1.00 96.69 101 ARG A C 1
ATOM 767 O O . ARG A 1 101 ? -13.570 5.255 -9.172 1.00 96.69 101 ARG A O 1
ATOM 774 N N . TRP A 1 102 ? -12.640 4.886 -7.173 1.00 96.38 102 TRP A N 1
ATOM 775 C CA . TRP A 1 102 ? -11.280 5.096 -7.666 1.00 96.38 102 TRP A CA 1
ATOM 776 C C . TRP A 1 102 ? -10.857 3.989 -8.639 1.00 96.38 102 TRP A C 1
ATOM 778 O O . TRP A 1 102 ? -10.294 4.289 -9.693 1.00 96.38 102 TRP A O 1
ATOM 788 N N . ARG A 1 103 ? -11.160 2.728 -8.321 1.00 96.38 103 ARG A N 1
ATOM 789 C CA . ARG A 1 103 ? -10.808 1.566 -9.141 1.00 96.38 103 ARG A CA 1
ATOM 790 C C . ARG A 1 103 ? -11.470 1.592 -10.519 1.00 96.38 103 ARG A C 1
ATOM 792 O O . ARG A 1 103 ? -10.823 1.187 -11.481 1.00 96.38 103 ARG A O 1
ATOM 799 N N . GLU A 1 104 ? -12.700 2.094 -10.620 1.00 95.94 104 GLU A N 1
ATOM 800 C CA . GLU A 1 104 ? -13.412 2.332 -11.887 1.00 95.94 104 GLU A CA 1
ATOM 801 C C . GLU A 1 104 ? -12.773 3.450 -12.723 1.00 95.94 104 GLU A C 1
ATOM 803 O O . GLU A 1 104 ? -12.811 3.415 -13.950 1.00 95.94 104 GLU A O 1
ATOM 808 N N . SER A 1 105 ? -12.160 4.442 -12.069 1.00 94.06 105 SER A N 1
ATOM 809 C CA . SER A 1 105 ? -11.544 5.592 -12.744 1.00 94.06 105 SER A CA 1
ATOM 810 C C . SER A 1 105 ? -10.142 5.322 -13.308 1.00 94.06 105 SER A C 1
ATOM 812 O O . SER A 1 105 ? -9.569 6.191 -13.968 1.00 94.06 105 SER A O 1
ATOM 814 N N . VAL A 1 106 ? -9.562 4.151 -13.023 1.00 92.38 106 VAL A N 1
ATOM 815 C CA . VAL A 1 106 ? -8.174 3.815 -13.358 1.00 92.38 106 VAL A CA 1
ATOM 816 C C . VAL A 1 106 ? -8.110 2.504 -14.136 1.00 92.38 106 VAL A C 1
ATOM 818 O O . VAL A 1 106 ? -8.548 1.456 -13.665 1.00 92.38 106 VAL A O 1
ATOM 821 N N . GLU A 1 107 ? -7.468 2.554 -15.301 1.00 90.25 107 GLU A N 1
ATOM 822 C CA . GLU A 1 107 ? -7.119 1.374 -16.087 1.00 90.25 107 GLU A CA 1
ATOM 823 C C . GLU A 1 107 ? -5.635 1.038 -15.897 1.00 90.25 107 GLU A C 1
ATOM 825 O O . GLU A 1 107 ? -4.743 1.852 -16.155 1.00 90.25 107 GLU A O 1
ATOM 830 N N . VAL A 1 108 ? -5.372 -0.169 -15.403 1.00 89.44 108 VAL A N 1
ATOM 831 C CA . VAL A 1 108 ? -4.035 -0.717 -15.163 1.00 89.44 108 VAL A CA 1
ATOM 832 C C . VAL A 1 108 ? -4.025 -2.168 -15.617 1.00 89.44 108 VAL A C 1
ATOM 834 O O . VAL A 1 108 ? -4.968 -2.908 -15.352 1.00 89.44 108 VAL A O 1
ATOM 837 N N . ALA A 1 109 ? -2.973 -2.558 -16.335 1.00 86.75 109 ALA A N 1
ATOM 838 C CA . ALA A 1 109 ? -2.873 -3.895 -16.917 1.00 86.75 109 ALA A CA 1
ATOM 839 C C . ALA A 1 109 ? -2.519 -4.974 -15.878 1.00 86.75 109 ALA A C 1
ATOM 841 O O . ALA A 1 109 ? -2.868 -6.138 -16.052 1.00 86.75 109 ALA A O 1
ATOM 842 N N . GLY A 1 110 ? -1.792 -4.588 -14.827 1.00 93.19 110 GLY A N 1
ATOM 843 C CA . GLY A 1 110 ? -1.353 -5.477 -13.755 1.00 93.19 110 GLY A CA 1
ATOM 844 C C . GLY A 1 110 ? -2.280 -5.473 -12.536 1.00 93.19 110 GLY A C 1
ATOM 845 O O . GLY A 1 110 ? -3.170 -4.622 -12.441 1.00 93.19 110 GLY A O 1
ATOM 846 N N . PRO A 1 111 ? -2.050 -6.387 -11.575 1.00 97.19 111 PRO A N 1
ATOM 847 C CA . PRO A 1 111 ? -2.885 -6.515 -10.393 1.00 97.19 111 PRO A CA 1
ATOM 848 C C . PRO A 1 111 ? -2.879 -5.265 -9.510 1.00 97.19 111 PRO A C 1
ATOM 850 O O . PRO A 1 111 ? -1.857 -4.586 -9.338 1.00 97.19 111 PRO A O 1
ATOM 853 N N . VAL A 1 112 ? -4.031 -5.009 -8.894 1.00 97.75 112 VAL A N 1
ATOM 854 C CA . VAL A 1 112 ? -4.276 -3.897 -7.978 1.00 97.75 112 VAL A CA 1
ATOM 855 C C . VAL A 1 112 ? -4.682 -4.423 -6.616 1.00 97.75 112 VAL A C 1
ATOM 857 O O . VAL A 1 112 ? -5.667 -5.142 -6.473 1.00 97.75 112 VAL A O 1
ATOM 860 N N . TYR A 1 113 ? -3.962 -3.988 -5.592 1.00 98.19 113 TYR A N 1
ATOM 861 C CA . TYR A 1 113 ? -4.188 -4.393 -4.214 1.00 98.19 113 TYR A CA 1
ATOM 862 C C . TYR A 1 113 ? -4.709 -3.219 -3.385 1.00 98.19 113 TYR A C 1
ATOM 864 O O . TYR A 1 113 ? -4.094 -2.146 -3.358 1.00 98.19 113 TYR A O 1
ATOM 872 N N . ALA A 1 114 ? -5.818 -3.426 -2.676 1.00 98.19 114 ALA A N 1
ATOM 873 C CA . ALA A 1 114 ? -6.410 -2.413 -1.810 1.00 98.19 114 ALA A CA 1
ATOM 874 C C . ALA A 1 114 ? -5.664 -2.295 -0.478 1.00 98.19 114 ALA A C 1
ATOM 876 O O . ALA A 1 114 ? -5.465 -3.290 0.215 1.00 98.19 114 ALA A O 1
ATOM 877 N N . GLY A 1 115 ? -5.265 -1.086 -0.090 1.00 97.00 115 GLY A N 1
ATOM 878 C CA . GLY A 1 115 ? -4.723 -0.829 1.239 1.00 97.00 115 GLY A CA 1
ATOM 879 C C . GLY A 1 115 ? -5.818 -0.891 2.302 1.00 97.00 115 GLY A C 1
ATOM 880 O O . GLY A 1 115 ? -6.771 -0.118 2.248 1.00 97.00 115 GLY A O 1
ATOM 881 N N . VAL A 1 116 ? -5.651 -1.754 3.303 1.00 97.88 116 VAL A N 1
ATOM 882 C CA . VAL A 1 116 ? -6.527 -1.825 4.484 1.00 97.88 116 VAL A CA 1
ATOM 883 C C . VAL A 1 116 ? -5.668 -1.695 5.734 1.00 97.88 116 VAL A C 1
ATOM 885 O O . VAL A 1 116 ? -4.621 -2.330 5.839 1.00 97.88 116 VAL A O 1
ATOM 888 N N . MET A 1 117 ? -6.082 -0.866 6.691 1.00 97.75 117 MET A N 1
ATOM 889 C CA . MET A 1 117 ? -5.322 -0.616 7.918 1.00 97.75 117 MET A CA 1
ATOM 890 C C . MET A 1 117 ? -6.206 -0.753 9.147 1.00 97.75 117 MET A C 1
ATOM 892 O O . MET A 1 117 ? -7.300 -0.202 9.207 1.00 97.75 117 MET A O 1
ATOM 896 N N . VAL A 1 118 ? -5.684 -1.432 10.164 1.00 98.31 118 VAL A N 1
ATOM 897 C CA . VAL A 1 118 ? -6.336 -1.522 11.472 1.00 98.31 118 VAL A CA 1
ATOM 898 C C . VAL A 1 118 ? -6.238 -0.183 12.193 1.00 98.31 118 VAL A C 1
ATOM 900 O O . VAL A 1 118 ? -5.136 0.277 12.501 1.00 98.31 118 VAL A O 1
ATOM 903 N N . LEU A 1 119 ? -7.377 0.406 12.561 1.00 98.06 119 LEU A N 1
ATOM 904 C CA . LEU A 1 119 ? -7.394 1.571 13.441 1.00 98.06 119 LEU A CA 1
ATOM 905 C C . LEU A 1 119 ? -7.187 1.139 14.900 1.00 98.06 119 LEU A C 1
ATOM 907 O O . LEU A 1 119 ? -8.115 0.732 15.589 1.00 98.06 119 LEU A O 1
ATOM 911 N N . ALA A 1 120 ? -5.954 1.228 15.400 1.00 95.56 120 ALA A N 1
ATOM 912 C CA . ALA A 1 120 ? -5.612 0.695 16.723 1.00 95.56 120 ALA A CA 1
ATOM 913 C C . ALA A 1 120 ? -6.020 1.594 17.911 1.00 95.56 120 ALA A C 1
ATOM 915 O O . ALA A 1 120 ? -6.013 1.143 19.058 1.00 95.56 120 ALA A O 1
ATOM 916 N N . SER A 1 121 ? -6.289 2.883 17.671 1.00 96.44 121 SER A N 1
ATOM 917 C CA . SER A 1 121 ? -6.705 3.846 18.704 1.00 96.44 121 SER A CA 1
ATOM 918 C C . SER A 1 121 ? -7.267 5.137 18.097 1.00 96.44 121 SER A C 1
ATOM 920 O O . SER A 1 121 ? -6.865 5.532 17.002 1.00 96.44 121 SER A O 1
ATOM 922 N N . ALA A 1 122 ? -8.068 5.889 18.855 1.00 95.19 122 ALA A N 1
ATOM 923 C CA . ALA A 1 122 ? -8.469 7.245 18.464 1.00 95.19 122 ALA A CA 1
ATOM 924 C C . ALA A 1 122 ? -7.276 8.217 18.339 1.00 95.19 122 ALA A C 1
ATOM 926 O O . ALA A 1 122 ? -7.252 9.101 17.484 1.00 95.19 122 ALA A O 1
ATOM 927 N N . GLY A 1 123 ? -6.222 8.025 19.143 1.00 96.12 123 GLY A N 1
ATOM 928 C CA . GLY A 1 123 ? -4.974 8.782 18.997 1.00 96.12 123 GLY A CA 1
ATOM 929 C C . GLY A 1 123 ? -4.278 8.530 17.656 1.00 96.12 123 GLY A C 1
ATOM 930 O O . GLY A 1 123 ? -3.702 9.449 17.076 1.00 96.12 123 GLY A O 1
ATOM 931 N N . MET A 1 124 ? -4.360 7.302 17.137 1.00 95.56 124 MET A N 1
ATOM 932 C CA . MET A 1 124 ? -3.902 6.981 15.787 1.00 95.56 124 MET A CA 1
ATOM 933 C C . MET A 1 124 ? -4.769 7.666 14.728 1.00 95.56 124 MET A C 1
ATOM 935 O O . MET A 1 124 ? -4.191 8.230 13.805 1.00 95.56 124 MET A O 1
ATOM 939 N N . ALA A 1 125 ? -6.098 7.697 14.890 1.00 95.75 125 ALA A N 1
ATOM 940 C CA . ALA A 1 125 ? -6.998 8.392 13.962 1.00 95.75 125 ALA A CA 1
ATOM 941 C C . ALA A 1 125 ? -6.578 9.856 13.766 1.00 95.75 125 ALA A C 1
ATOM 943 O O . ALA A 1 125 ? -6.353 10.299 12.642 1.00 95.75 125 ALA A O 1
ATOM 944 N N . ARG A 1 126 ? -6.346 10.577 14.873 1.00 94.31 126 ARG A N 1
ATOM 945 C CA . ARG A 1 126 ? -5.885 11.976 14.841 1.00 94.31 126 ARG A CA 1
ATOM 946 C C . ARG A 1 126 ? -4.547 12.145 14.119 1.00 94.31 126 ARG A C 1
ATOM 948 O O . ARG A 1 126 ? -4.381 13.082 13.346 1.00 94.31 126 ARG A O 1
ATOM 955 N N . ARG A 1 127 ? -3.589 11.239 14.350 1.00 94.00 127 ARG A N 1
ATOM 956 C CA . ARG A 1 127 ? -2.283 11.285 13.668 1.00 94.00 127 ARG A CA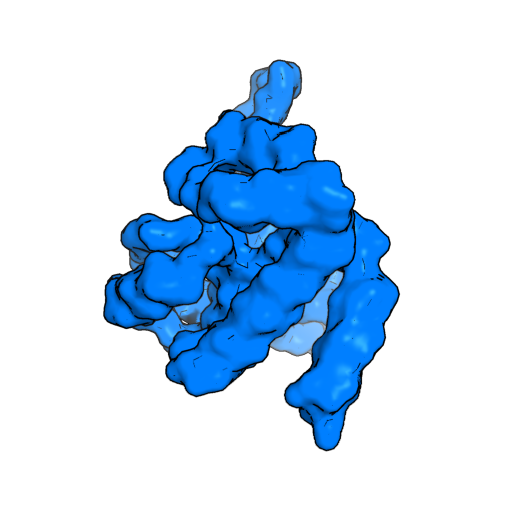 1
ATOM 957 C C . ARG A 1 127 ? -2.400 11.011 12.173 1.00 94.00 127 ARG A C 1
ATOM 959 O O . ARG A 1 127 ? -1.730 11.685 11.397 1.00 94.00 127 ARG A O 1
ATOM 966 N N . LEU A 1 128 ? -3.224 10.040 11.781 1.00 93.12 128 LEU A N 1
ATOM 967 C CA . LEU A 1 128 ? -3.472 9.722 10.377 1.00 93.12 128 LEU A CA 1
ATOM 968 C C . LEU A 1 128 ? -4.118 10.906 9.656 1.00 93.12 128 LEU A C 1
ATOM 970 O O . LEU A 1 128 ? -3.573 11.341 8.649 1.00 93.12 128 LEU A O 1
ATOM 974 N N . ALA A 1 129 ? -5.187 11.476 10.219 1.00 92.19 129 ALA A N 1
ATOM 975 C CA . ALA A 1 129 ? -5.868 12.645 9.662 1.00 92.19 129 ALA A CA 1
ATOM 976 C C . ALA A 1 129 ? -4.933 13.859 9.495 1.00 92.19 129 ALA A C 1
ATOM 978 O O . ALA A 1 129 ? -5.057 14.616 8.540 1.00 92.19 129 ALA A O 1
ATOM 979 N N . ALA A 1 130 ? -3.954 14.029 10.393 1.00 90.19 130 ALA A N 1
ATOM 980 C CA . ALA A 1 130 ? -2.960 15.098 10.288 1.00 90.19 130 ALA A CA 1
ATOM 981 C C . ALA A 1 130 ? -1.847 14.825 9.256 1.00 90.19 130 ALA A C 1
ATOM 983 O O . ALA A 1 130 ? -1.223 15.765 8.768 1.00 90.19 130 ALA A O 1
ATOM 984 N N . SER A 1 131 ? -1.556 13.555 8.960 1.00 85.94 131 SER A N 1
ATOM 985 C CA . SER A 1 131 ? -0.375 13.156 8.175 1.00 85.94 131 SER A CA 1
ATOM 986 C C . SER A 1 131 ? -0.706 12.729 6.747 1.00 85.94 131 SER A C 1
ATOM 988 O O . SER A 1 131 ? 0.145 12.836 5.865 1.00 85.94 131 SER A O 1
ATOM 990 N N . ILE A 1 132 ? -1.919 12.226 6.513 1.00 84.38 132 ILE A N 1
ATOM 991 C CA . ILE A 1 132 ? -2.374 11.722 5.220 1.00 84.38 132 ILE A CA 1
ATOM 992 C C . ILE A 1 132 ? -3.444 12.685 4.701 1.00 84.38 132 ILE A C 1
ATOM 994 O O . ILE A 1 132 ? -4.562 12.682 5.214 1.00 84.38 132 ILE A O 1
ATOM 998 N N . PRO A 1 133 ? -3.120 13.517 3.696 1.00 81.06 133 PRO A N 1
ATOM 999 C CA . PRO A 1 133 ? -4.109 14.371 3.058 1.00 81.06 133 PRO A CA 1
ATOM 1000 C C . PRO A 1 133 ? -5.270 13.539 2.514 1.00 81.06 133 PRO A C 1
ATOM 1002 O O . PRO A 1 133 ? -5.037 12.495 1.902 1.00 81.06 133 PRO A O 1
ATOM 1005 N N . ASP A 1 134 ? -6.490 14.033 2.709 1.00 82.56 134 ASP A N 1
ATOM 1006 C CA . ASP A 1 134 ? -7.732 13.450 2.192 1.00 82.56 134 ASP A CA 1
ATOM 1007 C C . ASP A 1 134 ? -8.110 12.073 2.783 1.00 82.56 134 ASP A C 1
ATOM 1009 O O . ASP A 1 134 ? -9.002 11.412 2.248 1.00 82.56 134 ASP A O 1
ATOM 1013 N N . ILE A 1 135 ? -7.471 11.614 3.874 1.00 90.31 135 ILE A N 1
ATOM 1014 C CA . ILE A 1 135 ? -7.942 10.407 4.571 1.00 90.31 135 ILE A CA 1
ATOM 1015 C C . ILE A 1 135 ? -9.219 10.722 5.351 1.00 90.31 135 ILE A C 1
ATOM 1017 O O . ILE A 1 135 ? -9.225 11.553 6.259 1.00 90.31 135 I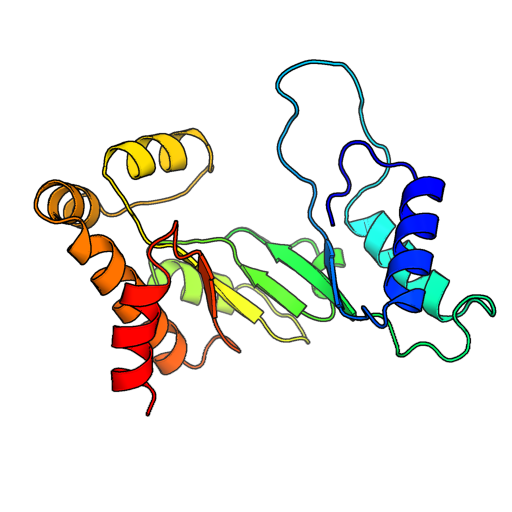LE A O 1
ATOM 1021 N N . ASP A 1 136 ? -10.293 10.026 5.003 1.00 93.00 136 ASP A N 1
ATOM 1022 C CA . ASP A 1 136 ? -11.551 10.066 5.738 1.00 93.00 136 ASP A CA 1
ATOM 1023 C C . ASP A 1 136 ? -11.624 8.858 6.678 1.00 93.00 136 ASP A C 1
ATOM 1025 O O . ASP A 1 136 ? -11.433 7.715 6.248 1.00 93.00 136 ASP A O 1
ATOM 1029 N N . ILE A 1 137 ? -11.822 9.118 7.972 1.00 96.19 137 ILE A N 1
ATOM 1030 C CA . ILE A 1 137 ? -11.913 8.093 9.017 1.00 96.19 137 ILE A CA 1
ATOM 1031 C C . ILE A 1 137 ? -13.291 8.238 9.669 1.00 96.19 137 ILE A C 1
ATOM 1033 O O . ILE A 1 137 ? -13.524 9.261 10.319 1.00 96.19 137 ILE A O 1
ATOM 1037 N N . PRO A 1 138 ? -14.179 7.235 9.543 1.00 96.56 138 PRO A N 1
ATOM 1038 C CA . PRO A 1 138 ? -15.526 7.303 10.095 1.00 96.56 138 PRO A CA 1
ATOM 1039 C C . PRO A 1 138 ? -15.517 7.594 11.602 1.00 96.56 138 PRO A C 1
ATOM 1041 O O . PRO A 1 138 ? -14.792 6.957 12.372 1.00 96.56 138 PRO A O 1
ATOM 1044 N N . GLY A 1 139 ? -16.288 8.598 12.031 1.00 96.81 139 GLY A N 1
ATOM 1045 C CA . GLY A 1 139 ? -16.311 9.043 13.430 1.00 96.81 139 GLY A CA 1
ATOM 1046 C C . GLY A 1 139 ? -16.845 7.972 14.384 1.00 96.81 139 GLY A C 1
ATOM 1047 O O . GLY A 1 139 ? -16.307 7.783 15.471 1.00 96.81 139 GLY A O 1
ATOM 1048 N N . ASP A 1 140 ? -17.835 7.208 13.935 1.00 97.56 140 ASP A N 1
ATOM 1049 C CA . ASP A 1 140 ? -18.373 6.032 14.619 1.00 97.56 140 ASP A CA 1
ATOM 1050 C C . ASP A 1 140 ? -17.312 4.942 14.833 1.00 97.56 140 ASP A C 1
ATOM 1052 O O . ASP A 1 140 ? -17.223 4.382 15.927 1.00 97.56 140 ASP A O 1
ATOM 1056 N N . LEU A 1 141 ? -16.442 4.695 13.848 1.00 97.94 141 LEU A N 1
ATOM 1057 C CA . LEU A 1 141 ? -15.301 3.790 13.999 1.00 97.94 141 LEU A CA 1
ATOM 1058 C C . LEU A 1 141 ? -14.311 4.312 15.049 1.00 97.94 141 LEU A C 1
ATOM 1060 O O . LEU A 1 141 ? -13.808 3.534 15.864 1.00 97.94 141 LEU A O 1
ATOM 1064 N N . VAL A 1 142 ? -14.030 5.619 15.059 1.00 98.06 142 VAL A N 1
ATOM 1065 C CA . VAL A 1 142 ? -13.155 6.229 16.074 1.00 98.06 142 VAL A CA 1
ATOM 1066 C C . VAL A 1 142 ? -13.735 6.029 17.473 1.00 98.06 142 VAL A C 1
ATOM 1068 O O . VAL A 1 142 ? -13.012 5.575 18.362 1.00 98.06 142 VAL A O 1
ATOM 1071 N N . GLU A 1 143 ? -15.025 6.308 17.660 1.00 98.00 143 GLU A N 1
ATOM 1072 C CA . GLU A 1 143 ? -15.707 6.103 18.938 1.00 98.00 143 GLU A CA 1
ATOM 1073 C C . GLU A 1 143 ? -15.740 4.626 19.355 1.00 98.00 143 GLU A C 1
ATOM 1075 O O . GLU A 1 143 ? -15.523 4.302 20.526 1.00 98.00 143 GLU A O 1
ATOM 1080 N N . ALA A 1 144 ? -15.997 3.714 18.414 1.00 97.81 144 ALA A N 1
ATOM 1081 C CA . ALA A 1 144 ? -16.006 2.279 18.673 1.00 97.81 144 ALA A CA 1
ATOM 1082 C C . ALA A 1 144 ? -14.633 1.798 19.159 1.00 97.81 144 ALA A C 1
ATOM 1084 O O . ALA A 1 144 ? -14.555 1.093 20.162 1.00 97.81 144 ALA A O 1
ATOM 1085 N N . VAL A 1 145 ? -13.549 2.248 18.518 1.00 97.69 145 VAL A N 1
ATOM 1086 C CA . VAL A 1 145 ? -12.168 1.931 18.917 1.00 97.69 145 VAL A CA 1
ATOM 1087 C C . VAL A 1 145 ? -11.797 2.542 20.271 1.00 97.69 145 VAL A C 1
ATOM 1089 O O . VAL A 1 145 ? -10.979 1.977 21.003 1.00 97.69 145 VAL A O 1
ATOM 1092 N N . GLU A 1 146 ? -12.363 3.700 20.615 1.00 97.19 146 GLU A N 1
ATOM 1093 C CA . GLU A 1 146 ? -12.170 4.331 21.924 1.00 97.19 146 GLU A CA 1
ATOM 1094 C C . GLU A 1 146 ? -12.814 3.519 23.056 1.00 97.19 146 GLU A C 1
ATOM 1096 O O . GLU A 1 146 ? -12.224 3.404 24.131 1.00 97.19 146 GLU A O 1
ATOM 1101 N N . ARG A 1 147 ? -13.980 2.912 22.796 1.00 97.19 147 ARG A N 1
ATOM 1102 C CA . ARG A 1 147 ? -14.677 2.019 23.737 1.00 97.19 147 ARG A CA 1
ATOM 1103 C C . ARG A 1 147 ? -14.031 0.634 23.803 1.00 97.19 147 ARG A C 1
ATOM 1105 O O . ARG A 1 147 ? -13.839 0.104 24.895 1.00 97.19 147 ARG A O 1
ATOM 1112 N N . ASP A 1 148 ? -13.674 0.065 22.654 1.00 97.12 148 ASP A N 1
ATOM 1113 C CA . ASP A 1 148 ? -13.012 -1.231 22.538 1.00 97.12 148 ASP A CA 1
ATOM 1114 C C . ASP A 1 148 ? -12.049 -1.265 21.342 1.00 97.12 148 ASP A C 1
ATOM 1116 O O . ASP A 1 148 ? -12.436 -1.212 20.175 1.00 97.12 148 ASP A O 1
ATOM 1120 N N . ARG A 1 149 ? -10.758 -1.469 21.622 1.00 93.75 149 ARG A N 1
ATOM 1121 C CA . ARG A 1 149 ? -9.718 -1.571 20.587 1.00 93.75 149 ARG A CA 1
ATOM 1122 C C . ARG A 1 149 ? -9.898 -2.765 19.649 1.00 93.75 149 ARG A C 1
ATOM 1124 O O . ARG A 1 149 ? -9.195 -2.825 18.638 1.00 93.75 149 ARG A O 1
ATOM 1131 N N . SER A 1 150 ? -10.725 -3.753 19.990 1.00 96.56 150 SER A N 1
ATOM 1132 C CA . SER A 1 150 ? -11.056 -4.866 19.096 1.00 96.56 150 SER A CA 1
ATOM 1133 C C . SER A 1 150 ? -11.893 -4.409 17.892 1.00 96.56 150 SER A C 1
ATOM 1135 O O . SER A 1 150 ? -11.738 -4.970 16.808 1.00 96.56 150 SER A O 1
ATOM 1137 N N . ALA A 1 151 ? -12.656 -3.316 18.025 1.00 97.88 151 ALA A N 1
ATOM 1138 C CA . ALA A 1 151 ? -13.493 -2.776 16.955 1.00 97.88 151 ALA A CA 1
ATOM 1139 C C . ALA A 1 151 ? -12.687 -2.421 15.695 1.00 97.88 151 ALA A C 1
ATOM 1141 O O . ALA A 1 151 ? -13.121 -2.693 14.582 1.00 97.88 151 ALA A O 1
ATOM 1142 N N . GLY A 1 152 ? -11.470 -1.893 15.854 1.00 97.94 152 GLY A N 1
ATOM 1143 C CA . GLY A 1 152 ? -10.601 -1.565 14.721 1.00 97.94 152 GLY A CA 1
ATOM 1144 C C . GLY A 1 152 ? -10.059 -2.796 13.992 1.00 97.94 152 GLY A C 1
ATOM 1145 O O . GLY A 1 152 ? -9.782 -2.729 12.797 1.00 97.94 152 GLY A O 1
ATOM 1146 N N . VAL A 1 153 ? -9.914 -3.922 14.700 1.00 98.19 153 VAL A N 1
ATOM 1147 C CA . VAL A 1 153 ? -9.555 -5.214 14.097 1.00 98.19 153 VAL A CA 1
ATOM 1148 C C . VAL A 1 153 ? -10.752 -5.766 13.330 1.00 98.19 153 VAL A C 1
ATOM 1150 O O . VAL A 1 153 ? -10.594 -6.150 12.174 1.00 98.19 153 VAL A O 1
ATOM 1153 N N . ALA A 1 154 ? -11.935 -5.765 13.952 1.00 98.06 154 ALA A N 1
ATOM 1154 C CA . ALA A 1 154 ? -13.172 -6.227 13.332 1.00 98.06 154 ALA A CA 1
ATOM 1155 C C . ALA A 1 154 ? -13.478 -5.448 12.044 1.00 98.06 154 ALA A C 1
ATOM 1157 O O . ALA A 1 154 ? -13.629 -6.065 10.996 1.00 98.06 154 ALA A O 1
ATOM 1158 N N . ALA A 1 155 ? -13.436 -4.112 12.096 1.00 98.19 155 ALA A N 1
ATOM 1159 C CA . ALA A 1 155 ? -13.676 -3.248 10.940 1.00 98.19 155 ALA A CA 1
ATOM 1160 C C . ALA A 1 155 ? -12.671 -3.486 9.801 1.00 98.19 155 ALA A C 1
ATOM 1162 O O . ALA A 1 155 ? -13.049 -3.526 8.634 1.00 98.19 155 ALA A O 1
ATOM 1163 N N . ALA A 1 156 ? -11.388 -3.695 10.117 1.00 98.31 156 ALA A N 1
ATOM 1164 C CA . ALA A 1 156 ? -10.394 -4.017 9.097 1.00 98.31 156 ALA A CA 1
ATOM 1165 C C . ALA A 1 156 ? -10.648 -5.390 8.453 1.00 98.31 156 ALA A C 1
ATOM 1167 O O . ALA A 1 156 ? -10.485 -5.530 7.243 1.00 98.31 156 ALA A O 1
ATOM 1168 N N . CYS A 1 157 ? -11.052 -6.398 9.234 1.00 98.31 157 CYS A N 1
ATOM 1169 C CA . CYS A 1 157 ? -11.390 -7.721 8.703 1.00 98.31 157 CYS A CA 1
ATOM 1170 C C . CYS A 1 157 ? -12.651 -7.666 7.833 1.00 98.31 157 CYS A C 1
ATOM 1172 O O . CYS A 1 157 ? -12.643 -8.197 6.728 1.00 98.31 157 CYS A O 1
ATOM 1174 N N . GLU A 1 158 ? -13.695 -6.972 8.290 1.00 98.25 158 GLU A N 1
ATOM 1175 C CA . GLU A 1 158 ? -14.912 -6.721 7.513 1.00 98.25 158 GLU A CA 1
ATOM 1176 C C . GLU A 1 158 ? -14.579 -6.035 6.186 1.00 98.25 158 GLU A C 1
ATOM 1178 O O . GLU A 1 158 ? -15.009 -6.484 5.127 1.00 98.25 158 GLU A O 1
ATOM 1183 N N . GLN A 1 159 ? -13.723 -5.011 6.217 1.00 98.38 159 GLN A N 1
ATOM 1184 C CA . GLN A 1 159 ? -13.282 -4.330 5.008 1.00 98.38 159 GLN A CA 1
ATOM 1185 C C . GLN A 1 159 ? -12.479 -5.246 4.071 1.00 98.38 159 GLN A C 1
ATOM 1187 O O . GLN A 1 159 ? -12.667 -5.174 2.859 1.00 98.38 159 GLN A O 1
ATOM 1192 N N . VAL A 1 160 ? -11.604 -6.117 4.593 1.00 98.38 160 VAL A N 1
ATOM 1193 C CA . VAL A 1 160 ? -10.882 -7.115 3.778 1.00 98.38 160 VAL A CA 1
ATOM 1194 C C . VAL A 1 160 ? -11.864 -8.028 3.044 1.00 98.38 160 VAL A C 1
ATOM 1196 O O . VAL A 1 160 ? -11.713 -8.236 1.839 1.00 98.38 160 VAL A O 1
ATOM 1199 N N . LEU A 1 161 ? -12.872 -8.548 3.749 1.00 98.31 161 LEU A N 1
ATOM 1200 C CA . LEU A 1 161 ? -13.894 -9.416 3.163 1.00 98.31 161 LEU A CA 1
ATOM 1201 C C . LEU A 1 161 ? -14.736 -8.658 2.133 1.00 98.31 161 LEU A C 1
ATOM 1203 O O . LEU A 1 161 ? -14.933 -9.153 1.031 1.00 98.31 161 LEU A O 1
ATOM 1207 N N . ALA A 1 162 ? -15.137 -7.422 2.429 1.00 98.19 162 ALA A N 1
ATOM 1208 C CA . ALA A 1 162 ? -15.918 -6.612 1.501 1.00 98.19 162 ALA A CA 1
ATOM 1209 C C . ALA A 1 162 ? -15.125 -6.238 0.231 1.00 98.19 162 ALA A C 1
ATOM 1211 O O . ALA A 1 162 ? -15.675 -6.235 -0.871 1.00 98.19 162 ALA A O 1
ATOM 1212 N N . VAL A 1 163 ? -13.815 -5.983 0.350 1.00 98.25 163 VAL A N 1
ATOM 1213 C CA . VAL A 1 163 ? -12.92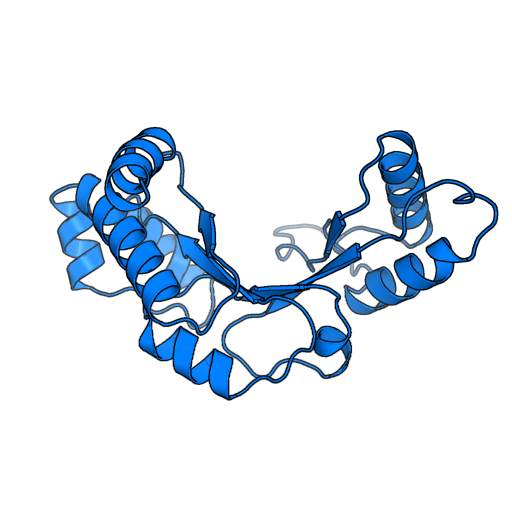6 -5.810 -0.811 1.00 98.25 163 VAL A CA 1
ATOM 1214 C C . VAL A 1 163 ? -12.852 -7.096 -1.633 1.00 98.25 163 VAL A C 1
ATOM 1216 O O . VAL A 1 163 ? -12.996 -7.026 -2.853 1.00 98.25 163 VAL A O 1
ATOM 1219 N N . ARG A 1 164 ? -12.659 -8.258 -0.995 1.00 96.94 164 ARG A N 1
ATOM 1220 C CA . ARG A 1 164 ? -12.657 -9.564 -1.677 1.00 96.94 164 ARG A CA 1
ATOM 1221 C C . ARG A 1 164 ? -13.966 -9.783 -2.438 1.00 96.94 164 ARG A C 1
ATOM 1223 O O . ARG A 1 164 ? -13.935 -10.080 -3.629 1.00 96.94 164 ARG A O 1
ATOM 1230 N N . ASP A 1 165 ? -15.095 -9.597 -1.763 1.00 97.81 165 ASP A N 1
ATOM 1231 C CA . ASP A 1 165 ? -16.431 -9.882 -2.294 1.00 97.81 165 ASP A CA 1
ATOM 1232 C C . ASP A 1 165 ? -16.825 -8.929 -3.429 1.00 97.81 165 ASP A C 1
ATOM 1234 O O . ASP A 1 165 ? -17.606 -9.299 -4.303 1.00 97.81 165 ASP A O 1
ATOM 1238 N N . SER A 1 166 ? -16.239 -7.727 -3.473 1.00 97.81 166 SER A N 1
ATOM 1239 C CA . SER A 1 166 ? -16.438 -6.796 -4.587 1.00 97.81 166 SER A CA 1
ATOM 1240 C C . SER A 1 166 ? -15.875 -7.294 -5.923 1.00 97.81 166 SER A C 1
ATOM 1242 O O . SER A 1 166 ? -16.300 -6.822 -6.975 1.00 97.81 166 SER A O 1
ATOM 1244 N N . GLY A 1 167 ? -14.876 -8.187 -5.898 1.00 97.12 167 GLY A N 1
ATOM 1245 C CA . GLY A 1 167 ? -14.165 -8.659 -7.092 1.00 97.12 167 GLY A CA 1
ATOM 1246 C C . GLY A 1 167 ? -13.379 -7.581 -7.855 1.00 97.12 167 GLY A C 1
ATOM 1247 O O . GLY A 1 167 ? -12.837 -7.863 -8.920 1.00 97.12 167 GLY A O 1
ATOM 1248 N N . ALA A 1 168 ? -13.303 -6.348 -7.343 1.00 97.12 168 ALA A N 1
ATOM 1249 C CA . ALA A 1 168 ? -12.698 -5.215 -8.047 1.00 97.12 168 ALA A CA 1
ATOM 1250 C C . ALA A 1 168 ? -11.160 -5.154 -7.922 1.00 97.12 168 ALA A C 1
ATOM 1252 O O . ALA A 1 168 ? -10.495 -4.434 -8.676 1.00 97.12 168 ALA A O 1
ATOM 1253 N N . PHE A 1 169 ? -10.596 -5.890 -6.962 1.00 98.00 169 PHE A N 1
ATOM 1254 C CA . PHE A 1 169 ? -9.175 -5.892 -6.617 1.00 98.00 169 PHE A CA 1
ATOM 1255 C C . PHE A 1 169 ? -8.617 -7.316 -6.608 1.00 98.00 169 PHE A C 1
ATOM 1257 O O . PHE A 1 169 ? -9.305 -8.259 -6.228 1.00 98.00 169 PHE A O 1
ATOM 1264 N N . ASP A 1 170 ? -7.335 -7.452 -6.934 1.00 97.69 170 ASP A N 1
ATOM 1265 C CA . ASP A 1 170 ? -6.605 -8.726 -6.955 1.00 97.69 170 ASP A CA 1
ATOM 1266 C C . ASP A 1 170 ? -6.142 -9.173 -5.557 1.00 97.69 170 ASP A C 1
ATOM 1268 O O . ASP A 1 170 ? -5.544 -10.236 -5.385 1.00 97.69 170 ASP A O 1
ATOM 1272 N N . GLY A 1 171 ? -6.386 -8.345 -4.539 1.00 97.00 171 GLY A N 1
ATOM 1273 C CA . GLY A 1 171 ? -6.150 -8.674 -3.141 1.00 97.00 171 GLY A CA 1
ATOM 1274 C C . GLY A 1 171 ? -6.062 -7.445 -2.243 1.00 97.00 171 GLY A C 1
ATOM 1275 O O . GLY A 1 171 ? -6.384 -6.321 -2.633 1.00 97.00 171 GLY A O 1
ATOM 1276 N N . VAL A 1 172 ? -5.582 -7.667 -1.021 1.00 97.56 172 VAL A N 1
ATOM 1277 C CA . VAL A 1 172 ? -5.472 -6.638 0.018 1.00 97.56 172 VAL A CA 1
ATOM 1278 C C . VAL A 1 172 ? -4.030 -6.512 0.502 1.00 97.56 172 VAL A C 1
ATOM 1280 O O . VAL A 1 172 ? -3.374 -7.496 0.838 1.00 97.56 172 VAL A O 1
ATOM 1283 N N . HIS A 1 173 ? -3.551 -5.274 0.595 1.00 96.75 173 HIS A N 1
ATOM 1284 C CA . HIS A 1 173 ? -2.365 -4.915 1.357 1.00 96.75 173 HIS A CA 1
ATOM 1285 C C . HIS A 1 173 ? -2.767 -4.503 2.770 1.00 96.75 173 HIS A C 1
ATOM 1287 O O . HIS A 1 173 ? -3.160 -3.363 3.025 1.00 96.75 173 HIS A O 1
ATOM 1293 N N . LEU A 1 174 ? -2.683 -5.464 3.684 1.00 96.50 174 LEU A N 1
ATOM 1294 C CA . LEU A 1 174 ? -3.093 -5.296 5.068 1.00 96.50 174 LEU A CA 1
ATOM 1295 C C . LEU A 1 174 ? -1.972 -4.686 5.922 1.00 96.50 174 LEU A C 1
ATOM 1297 O O . LEU A 1 174 ? -0.862 -5.215 5.992 1.00 96.50 174 LEU A O 1
ATOM 1301 N N . VAL A 1 175 ? -2.300 -3.624 6.658 1.00 96.56 175 VAL A N 1
ATOM 1302 C CA . VAL A 1 175 ? -1.439 -2.990 7.661 1.00 96.56 175 VAL A CA 1
ATOM 1303 C C . VAL A 1 175 ? -2.041 -3.213 9.058 1.00 96.56 175 VAL A C 1
ATOM 1305 O O . VAL A 1 175 ? -2.932 -2.469 9.476 1.00 96.56 175 VAL A O 1
ATOM 1308 N N . PRO A 1 176 ? -1.576 -4.223 9.821 1.00 94.94 176 PRO A N 1
ATOM 1309 C CA . PRO A 1 176 ? -2.257 -4.662 11.042 1.00 94.94 176 PRO A CA 1
ATOM 1310 C C . PRO A 1 176 ? -1.952 -3.819 12.291 1.00 94.94 176 PRO A C 1
ATOM 1312 O O . PRO A 1 176 ? -2.565 -4.040 13.328 1.00 94.94 176 PRO A O 1
ATOM 1315 N N . VAL A 1 177 ? -0.986 -2.891 12.244 1.00 93.38 177 VAL A N 1
ATOM 1316 C CA . VAL A 1 177 ? -0.601 -2.017 13.379 1.00 93.38 177 VAL A CA 1
ATOM 1317 C C . VAL A 1 177 ? -0.398 -2.808 14.684 1.00 93.38 177 VAL A C 1
ATOM 1319 O O . VAL A 1 177 ? -1.022 -2.556 15.713 1.00 93.38 177 VAL A O 1
ATOM 1322 N N . SER A 1 178 ? 0.459 -3.829 14.619 1.00 92.12 178 SER A N 1
ATOM 1323 C CA . SER A 1 178 ? 0.750 -4.779 15.708 1.00 92.12 178 SER A CA 1
ATOM 1324 C C . SER A 1 178 ? -0.386 -5.735 16.105 1.00 92.12 178 SER A C 1
ATOM 1326 O O . SER A 1 178 ? -0.139 -6.628 16.909 1.00 92.12 178 SER A O 1
ATOM 1328 N N . ARG A 1 179 ? -1.585 -5.635 15.514 1.00 95.06 179 ARG A N 1
ATOM 1329 C CA . ARG A 1 179 ? -2.736 -6.533 15.756 1.00 95.06 179 ARG A CA 1
ATOM 1330 C C . ARG A 1 179 ? -2.769 -7.745 14.816 1.00 95.06 179 ARG A C 1
ATOM 1332 O O . ARG A 1 179 ? -3.828 -8.224 14.424 1.00 95.06 179 ARG A O 1
ATOM 1339 N N . TYR A 1 180 ? -1.598 -8.206 14.373 1.00 94.62 180 TYR A N 1
ATOM 1340 C CA . TYR A 1 180 ? -1.495 -9.216 13.313 1.00 94.62 180 TYR A CA 1
ATOM 1341 C C . TYR A 1 180 ? -2.074 -10.573 13.732 1.00 94.62 180 TYR A C 1
ATOM 1343 O O . TYR A 1 180 ? -2.633 -11.266 12.891 1.00 94.62 180 TYR A O 1
ATOM 1351 N N . ARG A 1 181 ? -1.981 -10.939 15.020 1.00 96.31 181 ARG A N 1
ATOM 1352 C CA . ARG A 1 181 ? -2.530 -12.205 15.530 1.00 96.31 181 ARG A CA 1
ATOM 1353 C C . ARG A 1 181 ? -4.050 -12.190 15.544 1.00 96.31 181 ARG A C 1
ATOM 1355 O O . ARG A 1 181 ? -4.661 -13.171 15.145 1.00 96.31 181 ARG A O 1
ATOM 1362 N N . GLU A 1 182 ? -4.652 -11.090 15.987 1.00 96.94 182 GLU A N 1
ATOM 1363 C CA . GLU A 1 182 ? -6.108 -10.975 16.033 1.00 96.94 182 GLU A CA 1
ATOM 1364 C C . GLU A 1 182 ? -6.711 -10.915 14.630 1.00 96.94 182 GLU A C 1
ATOM 1366 O O . GLU A 1 182 ? -7.715 -11.576 14.380 1.00 96.94 182 GLU A O 1
ATOM 1371 N N . VAL A 1 183 ? -6.074 -10.185 13.704 1.00 96.94 183 VAL A N 1
ATOM 1372 C CA . VAL A 1 183 ? -6.510 -10.174 12.301 1.00 96.94 183 VAL A CA 1
ATOM 1373 C C . VAL A 1 183 ? -6.387 -11.567 11.679 1.00 96.94 183 VAL A C 1
ATOM 1375 O O . VAL A 1 183 ? -7.336 -12.023 11.048 1.00 96.94 183 VAL A O 1
ATOM 1378 N N . ALA A 1 184 ? -5.263 -12.264 11.884 1.00 96.12 184 ALA A N 1
ATOM 1379 C CA . ALA A 1 184 ? -5.077 -13.620 11.365 1.00 96.12 184 ALA A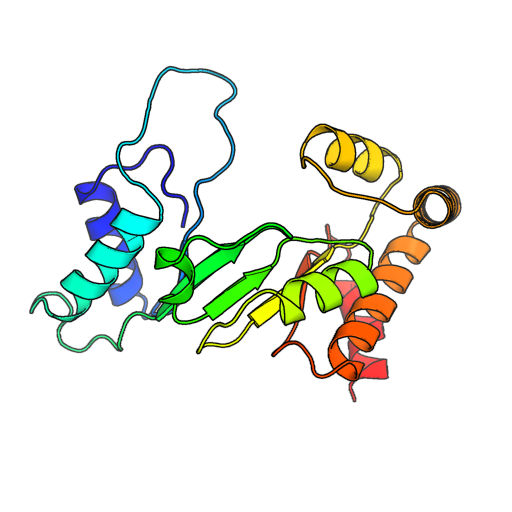 CA 1
ATOM 1380 C C . ALA A 1 184 ? -6.143 -14.586 11.901 1.00 96.12 184 ALA A C 1
ATOM 1382 O O . ALA A 1 184 ? -6.786 -15.262 11.111 1.00 96.12 184 ALA A O 1
ATOM 1383 N N . ALA A 1 185 ? -6.407 -14.582 13.212 1.00 96.38 185 ALA A N 1
ATOM 1384 C CA . ALA A 1 185 ? -7.392 -15.474 13.825 1.00 96.38 185 ALA A CA 1
ATOM 1385 C C . ALA A 1 185 ? -8.818 -15.282 13.274 1.00 96.38 185 ALA A C 1
ATOM 1387 O O . ALA A 1 185 ? -9.568 -16.249 13.155 1.00 96.38 185 ALA A O 1
ATOM 1388 N N . ILE A 1 186 ? -9.205 -14.044 12.948 1.00 96.38 186 ILE A N 1
ATOM 1389 C CA . ILE A 1 186 ? -10.501 -13.770 12.317 1.00 96.38 186 ILE A CA 1
ATOM 1390 C C . ILE A 1 186 ? -10.472 -14.213 10.854 1.00 96.38 186 ILE A C 1
ATOM 1392 O O . ILE A 1 186 ? -11.316 -15.001 10.445 1.00 96.38 186 ILE A O 1
ATOM 1396 N N . LEU A 1 187 ? -9.497 -13.753 10.066 1.00 95.81 187 LEU A N 1
ATOM 1397 C CA . LEU A 1 187 ? -9.464 -14.028 8.628 1.00 95.81 187 LEU A CA 1
ATOM 1398 C C . LEU A 1 187 ? -9.251 -15.512 8.302 1.00 95.81 187 LEU A C 1
ATOM 1400 O O . LEU A 1 187 ? -9.839 -15.992 7.342 1.00 95.81 187 LEU A O 1
ATOM 1404 N N . GLU A 1 188 ? -8.492 -16.261 9.104 1.00 95.31 188 GLU A N 1
ATOM 1405 C CA . GLU A 1 188 ? -8.367 -17.718 8.963 1.00 95.31 188 GLU A CA 1
ATOM 1406 C C . GLU A 1 188 ? -9.709 -18.433 9.149 1.00 95.31 188 GLU A C 1
ATOM 1408 O O . GLU A 1 188 ? -9.938 -19.462 8.527 1.00 95.31 188 GLU A O 1
ATOM 1413 N N . ARG A 1 189 ? -10.615 -17.913 9.981 1.00 93.62 189 ARG A N 1
ATOM 1414 C CA . ARG A 1 189 ? -11.951 -18.500 10.149 1.00 93.62 189 ARG A CA 1
ATOM 1415 C C . ARG A 1 189 ? -12.883 -18.166 8.984 1.00 93.62 189 ARG A C 1
ATOM 1417 O O . ARG A 1 189 ? -13.714 -18.987 8.633 1.00 93.62 189 ARG A O 1
ATOM 1424 N N . GLU A 1 190 ? -12.775 -16.959 8.435 1.00 91.25 190 GLU A N 1
ATOM 1425 C CA . GLU A 1 190 ? -13.695 -16.445 7.406 1.00 91.25 190 GLU A CA 1
ATOM 1426 C C . GLU A 1 190 ? -13.252 -16.769 5.962 1.00 91.25 190 GLU A C 1
ATOM 1428 O O . GLU A 1 190 ? -14.021 -16.576 5.017 1.00 91.25 190 GLU A O 1
ATOM 1433 N N . LEU A 1 191 ? -11.995 -17.190 5.765 1.00 86.69 191 LEU A N 1
ATOM 1434 C CA . LEU A 1 191 ? -11.416 -17.527 4.453 1.00 86.69 191 LEU A CA 1
ATOM 1435 C C . LEU A 1 191 ? -11.175 -19.026 4.235 1.00 86.69 191 LEU A C 1
ATOM 1437 O O . LEU A 1 191 ? -10.873 -19.406 3.103 1.00 86.69 191 LEU A O 1
ATOM 1441 N N . ASN A 1 192 ? -11.285 -19.844 5.283 1.00 70.56 192 ASN A N 1
ATOM 1442 C CA . ASN A 1 192 ? -11.249 -21.308 5.194 1.00 70.56 192 ASN A CA 1
ATOM 1443 C C . ASN A 1 192 ? -12.665 -21.878 5.105 1.00 70.56 192 ASN A C 1
ATOM 1445 O O . ASN A 1 192 ? -12.821 -22.911 4.417 1.00 70.56 192 ASN A O 1
#

Foldseek 3Di:
DAQPPDDPVRLVVVVLVCQVVLNQEDEYDNDADDPDDDDDRPRDSLNSVVVLQVVQPDPSSPPRDRRAYEYEDELDDDPPSRLPGQEYEYADALDPVSVLVSLVVDDHPHFYAYEFEQPQALVVVVVCPVRPPPHDDDPVLRVVCHVPSVSSLVSSLVSQVVNVVVVSGPHYDYHYVPVVVVNCVVNVVVVD

Radius of gyration: 18.59 Å; chains: 1; bounding box: 44×41×44 Å

pLDDT: mean 91.7, std 8.22, range [57.19, 98.38]